Protein AF-A0A937BU56-F1 (afdb_monomer)

Structure (mmCIF, N/CA/C/O backbone):
data_AF-A0A937BU56-F1
#
_entry.id   AF-A0A937BU56-F1
#
loop_
_atom_site.group_PDB
_atom_site.id
_atom_site.type_symbol
_atom_site.label_atom_id
_atom_site.label_alt_id
_atom_site.label_comp_id
_atom_site.label_asym_id
_atom_site.label_entity_id
_atom_site.label_seq_id
_atom_site.pdbx_PDB_ins_code
_atom_site.Cartn_x
_atom_site.Cartn_y
_atom_site.Cartn_z
_atom_site.occupancy
_atom_site.B_iso_or_equiv
_atom_site.auth_seq_id
_atom_site.auth_comp_id
_atom_site.auth_asym_id
_atom_site.auth_atom_id
_atom_site.pdbx_PDB_model_num
ATOM 1 N N . MET A 1 1 ? 26.752 -13.670 -92.087 1.00 49.03 1 MET A N 1
ATOM 2 C CA . MET A 1 1 ? 26.442 -14.358 -90.814 1.00 49.03 1 MET A CA 1
ATOM 3 C C . MET A 1 1 ? 26.995 -13.559 -89.643 1.00 49.03 1 MET A C 1
ATOM 5 O O . MET A 1 1 ? 28.203 -13.547 -89.464 1.00 49.03 1 MET A O 1
ATOM 9 N N . LYS A 1 2 ? 26.119 -12.894 -88.885 1.00 42.75 2 LYS A N 1
ATOM 10 C CA . LYS A 1 2 ? 26.152 -12.766 -87.416 1.00 42.75 2 LYS A CA 1
ATOM 11 C C . LYS A 1 2 ? 24.815 -12.143 -86.994 1.00 42.75 2 LYS A C 1
ATOM 13 O O . LYS A 1 2 ? 24.664 -10.933 -86.897 1.00 42.75 2 LYS A O 1
ATOM 18 N N . ASN A 1 3 ? 23.831 -13.031 -86.868 1.00 46.31 3 ASN A N 1
ATOM 19 C CA . ASN A 1 3 ? 22.657 -12.845 -86.025 1.00 46.31 3 ASN A CA 1
ATOM 20 C C . ASN A 1 3 ? 23.123 -12.812 -84.568 1.00 46.31 3 ASN A C 1
ATOM 22 O O . ASN A 1 3 ? 23.985 -13.620 -84.239 1.00 46.31 3 ASN A O 1
ATOM 26 N N . THR A 1 4 ? 22.536 -11.928 -83.760 1.00 46.97 4 THR A N 1
ATOM 27 C CA . THR A 1 4 ? 22.030 -12.136 -82.380 1.00 46.97 4 THR A CA 1
ATOM 28 C C . THR A 1 4 ? 21.793 -10.738 -81.795 1.00 46.97 4 THR A C 1
ATOM 30 O O . THR A 1 4 ? 22.736 -10.091 -81.360 1.00 46.97 4 THR A O 1
ATOM 33 N N . ALA A 1 5 ? 20.657 -10.088 -82.035 1.00 53.88 5 ALA A N 1
ATOM 34 C CA . ALA A 1 5 ? 19.294 -10.413 -81.612 1.00 53.88 5 ALA A CA 1
ATOM 35 C C . ALA A 1 5 ? 19.031 -10.143 -80.122 1.00 53.88 5 ALA A C 1
ATOM 37 O O . ALA A 1 5 ? 19.627 -10.751 -79.241 1.00 53.88 5 ALA A O 1
ATOM 38 N N . PHE A 1 6 ? 18.010 -9.305 -79.949 1.00 50.75 6 PHE A N 1
ATOM 39 C CA . PHE A 1 6 ? 16.953 -9.429 -78.957 1.00 50.75 6 PHE A CA 1
ATOM 40 C C . PHE A 1 6 ? 17.273 -9.001 -77.522 1.00 50.75 6 PHE A C 1
ATOM 42 O O . PHE A 1 6 ? 17.624 -9.790 -76.649 1.00 50.75 6 PHE A O 1
ATOM 49 N N . SER A 1 7 ? 17.028 -7.710 -77.293 1.00 56.66 7 SER A N 1
ATOM 50 C CA . SER A 1 7 ? 16.652 -7.139 -76.005 1.00 56.66 7 SER A CA 1
ATOM 51 C C . SER A 1 7 ? 15.611 -8.017 -75.311 1.00 56.66 7 SER A C 1
ATOM 53 O O . SER A 1 7 ? 14.487 -8.154 -75.792 1.00 56.66 7 SER A O 1
ATOM 55 N N . LEU A 1 8 ? 15.974 -8.575 -74.160 1.00 51.94 8 LEU A N 1
ATOM 56 C CA . LEU A 1 8 ? 15.044 -9.247 -73.265 1.00 51.94 8 LEU A CA 1
ATOM 57 C C . LEU A 1 8 ? 14.804 -8.339 -72.053 1.00 51.94 8 LEU A C 1
ATOM 59 O O . LEU A 1 8 ? 15.468 -8.434 -71.025 1.00 51.94 8 LEU A O 1
ATOM 63 N N . LEU A 1 9 ? 13.857 -7.414 -72.222 1.00 55.12 9 LEU A N 1
ATOM 64 C CA . LEU A 1 9 ? 13.257 -6.644 -71.138 1.00 55.12 9 LEU A CA 1
ATOM 65 C C . LEU A 1 9 ? 12.275 -7.569 -70.407 1.00 55.12 9 LEU A C 1
ATOM 67 O O . LEU A 1 9 ? 11.122 -7.709 -70.814 1.00 55.12 9 LEU A O 1
ATOM 71 N N . ILE A 1 10 ? 12.736 -8.236 -69.348 1.00 59.03 10 ILE A N 1
ATOM 72 C CA . ILE A 1 10 ? 11.850 -8.987 -68.455 1.00 59.03 10 ILE A CA 1
ATOM 73 C C . ILE A 1 10 ? 11.106 -7.986 -67.569 1.00 59.03 10 ILE A C 1
ATOM 75 O O . ILE A 1 10 ? 11.579 -7.537 -66.529 1.00 59.03 10 ILE A O 1
ATOM 79 N N . CYS A 1 11 ? 9.916 -7.632 -68.042 1.00 57.66 11 CYS A N 1
ATOM 80 C CA . CYS A 1 11 ? 8.839 -7.049 -67.263 1.00 57.66 11 CYS A 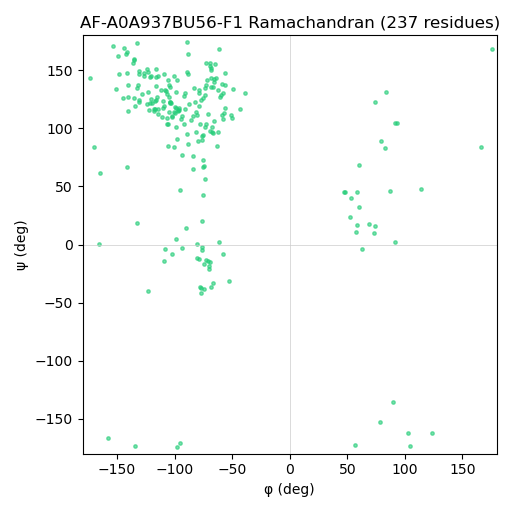CA 1
ATOM 81 C C . CYS A 1 11 ? 8.136 -8.188 -66.505 1.00 57.66 11 CYS A C 1
ATOM 83 O O . CYS A 1 11 ? 7.205 -8.806 -67.018 1.00 57.66 11 CYS A O 1
ATOM 85 N N . LEU A 1 12 ? 8.613 -8.510 -65.299 1.00 53.12 12 LEU A N 1
ATOM 86 C CA . LEU A 1 12 ? 7.885 -9.353 -64.344 1.00 53.12 12 LEU A CA 1
ATOM 87 C C . LEU A 1 12 ? 7.074 -8.454 -63.405 1.00 53.12 12 LEU A C 1
ATOM 89 O O . LEU A 1 12 ? 7.431 -8.217 -62.252 1.00 53.12 12 LEU A O 1
ATOM 93 N N . CYS A 1 13 ? 5.957 -7.948 -63.925 1.00 54.56 13 CYS A N 1
ATOM 94 C CA . CYS A 1 13 ? 4.868 -7.417 -63.115 1.00 54.56 13 CYS A CA 1
ATOM 95 C C . CYS A 1 13 ? 4.072 -8.575 -62.508 1.00 54.56 13 CYS A C 1
ATOM 97 O O . CYS A 1 13 ? 3.091 -9.029 -63.089 1.00 54.56 13 CYS A O 1
ATOM 99 N N . SER A 1 14 ? 4.479 -9.016 -61.321 1.00 53.47 14 SER A N 1
ATOM 100 C CA . SER A 1 14 ? 3.575 -9.618 -60.332 1.00 53.47 14 SER A CA 1
ATOM 101 C C . SER A 1 14 ? 4.253 -9.678 -58.962 1.00 53.47 14 SER A C 1
ATOM 103 O O . SER A 1 14 ? 4.449 -10.746 -58.393 1.00 53.47 14 SER A O 1
ATOM 105 N N . LEU A 1 15 ? 4.609 -8.513 -58.416 1.00 49.44 15 LEU A N 1
ATOM 106 C CA . LEU A 1 15 ? 4.739 -8.358 -56.968 1.00 49.44 15 LEU A CA 1
ATOM 107 C C . LEU A 1 15 ? 3.442 -7.737 -56.456 1.00 49.44 15 LEU A C 1
ATOM 109 O O . LEU A 1 15 ? 3.281 -6.520 -56.408 1.00 49.44 15 LEU A O 1
ATOM 113 N N . SER A 1 16 ? 2.493 -8.598 -56.088 1.00 52.97 16 SER A N 1
ATOM 114 C CA . SER A 1 16 ? 1.420 -8.201 -55.188 1.00 52.97 16 SER A CA 1
ATOM 115 C C . SER A 1 16 ? 2.039 -7.923 -53.817 1.00 52.97 16 SER A C 1
ATOM 117 O O . SER A 1 16 ? 2.232 -8.842 -53.022 1.00 52.97 16 SER A O 1
ATOM 119 N N . ILE A 1 17 ? 2.353 -6.667 -53.509 1.00 53.69 17 ILE A N 1
ATOM 120 C CA . ILE A 1 17 ? 2.560 -6.274 -52.110 1.00 53.69 17 ILE A CA 1
ATOM 121 C C . ILE A 1 17 ? 1.173 -5.973 -51.544 1.00 53.69 17 ILE A C 1
ATOM 123 O O . ILE A 1 17 ? 0.734 -4.831 -51.439 1.00 53.69 17 ILE A O 1
ATOM 127 N N . ALA A 1 18 ? 0.439 -7.047 -51.263 1.00 51.84 18 ALA A N 1
ATOM 128 C CA . ALA A 1 18 ? -0.693 -6.988 -50.360 1.00 51.84 18 ALA A CA 1
ATOM 129 C C . ALA A 1 18 ? -0.166 -6.727 -48.933 1.00 51.84 18 ALA A C 1
ATOM 131 O O . ALA A 1 18 ? 0.877 -7.257 -48.556 1.00 51.84 18 ALA A O 1
ATOM 132 N N . ALA A 1 19 ? -0.928 -5.926 -48.173 1.00 47.09 19 ALA A N 1
ATOM 133 C CA . ALA A 1 19 ? -0.639 -5.289 -46.876 1.00 47.09 19 ALA A CA 1
ATOM 134 C C . ALA A 1 19 ? 0.170 -3.967 -46.935 1.00 47.09 19 ALA A C 1
ATOM 136 O O . ALA A 1 19 ? 1.370 -3.931 -46.680 1.00 47.09 19 ALA A O 1
ATOM 137 N N . GLN A 1 20 ? -0.524 -2.844 -47.175 1.00 56.78 20 GLN A N 1
ATOM 138 C CA . GLN A 1 20 ? -0.038 -1.490 -46.869 1.00 56.78 20 GLN A CA 1
ATOM 139 C C . GLN A 1 20 ? -0.490 -1.061 -45.461 1.00 56.78 20 GLN A C 1
ATOM 141 O O . GLN A 1 20 ? -1.638 -0.679 -45.248 1.00 56.78 20 GLN A O 1
ATOM 146 N N . ASN A 1 21 ? 0.453 -1.111 -44.519 1.00 51.34 21 ASN A N 1
ATOM 147 C CA . ASN A 1 21 ? 0.490 -0.330 -43.286 1.00 51.34 21 ASN A CA 1
ATOM 148 C C . ASN A 1 21 ? 1.667 0.651 -43.420 1.00 51.34 21 ASN A C 1
ATOM 150 O O . ASN A 1 21 ? 2.756 0.254 -43.825 1.00 51.34 21 ASN A O 1
ATOM 154 N N . VAL A 1 22 ? 1.453 1.920 -43.095 1.00 61.72 22 VAL A N 1
ATOM 155 C CA . VAL A 1 22 ? 2.426 3.018 -43.251 1.00 61.72 22 VAL A CA 1
ATOM 156 C C . VAL A 1 22 ? 2.984 3.328 -41.859 1.00 61.72 22 VAL A C 1
ATOM 158 O O . VAL A 1 22 ? 2.196 3.549 -40.958 1.00 61.72 22 VAL A O 1
ATOM 161 N N . GLY A 1 23 ? 4.280 3.286 -41.555 1.00 54.75 23 GLY A N 1
ATOM 162 C CA . GLY A 1 23 ? 5.378 3.960 -42.246 1.00 54.75 23 GLY A CA 1
ATOM 163 C C . GLY A 1 23 ? 5.612 5.308 -41.553 1.00 54.75 23 GLY A C 1
ATOM 164 O O . GLY A 1 23 ? 4.807 6.223 -41.695 1.00 54.75 23 GLY A O 1
ATOM 165 N N . ILE A 1 24 ? 6.668 5.441 -40.751 1.00 57.31 24 ILE A N 1
ATOM 166 C CA . ILE A 1 24 ? 6.980 6.722 -40.100 1.00 57.31 24 ILE A CA 1
ATOM 167 C C . ILE A 1 24 ? 7.623 7.634 -41.157 1.00 57.31 24 ILE A C 1
ATOM 169 O O . ILE A 1 24 ? 8.621 7.252 -41.764 1.00 57.31 24 ILE A O 1
ATOM 173 N N . ASN A 1 25 ? 7.027 8.821 -41.350 1.00 45.03 25 ASN A N 1
ATOM 174 C CA . ASN A 1 25 ? 7.353 9.873 -42.332 1.00 45.03 25 ASN A CA 1
ATOM 175 C C . ASN A 1 25 ? 6.701 9.758 -43.740 1.00 45.03 25 ASN A C 1
ATOM 177 O O . ASN A 1 25 ? 7.363 9.943 -44.759 1.00 45.03 25 ASN A O 1
ATOM 181 N N . THR A 1 26 ? 5.388 9.478 -43.815 1.00 44.03 26 THR A N 1
ATOM 182 C CA . THR A 1 26 ? 4.578 9.518 -45.063 1.00 44.03 26 THR A CA 1
ATOM 183 C C . THR A 1 26 ? 3.219 10.210 -44.838 1.00 44.03 26 THR A C 1
ATOM 185 O O . THR A 1 26 ? 2.735 10.241 -43.710 1.00 44.03 26 THR A O 1
ATOM 188 N N . ILE A 1 27 ? 2.598 10.754 -45.900 1.00 50.75 27 ILE A N 1
ATOM 189 C CA . ILE A 1 27 ? 1.412 11.642 -45.844 1.00 50.75 27 ILE A CA 1
ATOM 190 C C . ILE A 1 27 ? 0.031 10.963 -45.975 1.00 50.75 27 ILE A C 1
ATOM 192 O O . ILE A 1 27 ? -0.967 11.659 -45.825 1.00 50.75 27 ILE A O 1
ATOM 196 N N . THR A 1 28 ? -0.085 9.640 -46.185 1.00 59.31 28 THR A N 1
ATOM 197 C CA . THR A 1 28 ? -1.391 8.931 -46.038 1.00 59.31 28 THR A CA 1
ATOM 198 C C . THR A 1 28 ? -1.315 7.527 -45.392 1.00 59.31 28 THR A C 1
ATOM 200 O O . THR A 1 28 ? -1.634 6.517 -46.022 1.00 59.31 28 THR A O 1
ATOM 203 N N . PRO A 1 29 ? -0.943 7.427 -44.098 1.00 62.03 29 PRO A N 1
ATOM 204 C CA . PRO A 1 29 ? -1.190 6.238 -43.277 1.00 62.03 29 PRO A CA 1
ATOM 205 C C . PRO A 1 29 ? -2.661 6.130 -42.842 1.00 62.03 29 PRO A C 1
ATOM 207 O O . PRO A 1 29 ? -3.142 7.028 -42.160 1.00 62.03 29 PRO A O 1
ATOM 210 N N . ASN A 1 30 ? -3.343 5.002 -43.094 1.00 57.41 30 ASN A N 1
ATOM 211 C CA . ASN A 1 30 ? -4.676 4.730 -4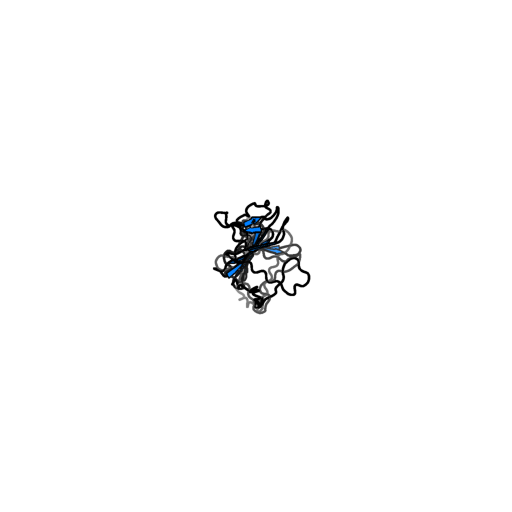2.506 1.00 57.41 30 ASN A CA 1
ATOM 212 C C . ASN A 1 30 ? -4.688 3.636 -41.419 1.00 57.41 30 ASN A C 1
ATOM 214 O O . ASN A 1 30 ? -5.731 3.392 -40.818 1.00 57.41 30 ASN A O 1
ATOM 218 N N . ARG A 1 31 ? -3.541 2.994 -41.163 1.00 54.75 31 ARG A N 1
ATOM 219 C CA . ARG A 1 31 ? -3.154 2.177 -39.994 1.00 54.75 31 ARG A CA 1
ATOM 220 C C . ARG A 1 31 ? -1.670 1.821 -40.174 1.00 54.75 31 ARG A C 1
ATOM 222 O O . ARG A 1 31 ? -1.210 1.613 -41.296 1.00 54.75 31 ARG A O 1
ATOM 229 N N . ALA A 1 32 ? -0.919 1.792 -39.079 1.00 63.53 32 ALA A N 1
ATOM 230 C CA . ALA A 1 32 ? 0.475 1.363 -39.032 1.00 63.53 32 ALA A CA 1
ATOM 231 C C . ALA A 1 32 ? 0.544 0.127 -38.135 1.00 63.53 32 ALA A C 1
ATOM 233 O O . ALA A 1 32 ? 0.133 0.204 -36.979 1.00 63.53 32 ALA A O 1
ATOM 234 N N . LYS A 1 33 ? 1.054 -1.004 -38.626 1.00 61.41 33 LYS A N 1
ATOM 235 C CA . LYS A 1 33 ? 1.431 -2.130 -37.769 1.00 61.41 33 LYS A CA 1
ATOM 236 C C . LYS A 1 33 ? 2.945 -2.084 -37.632 1.00 61.41 33 LYS A C 1
ATOM 238 O O . LYS A 1 33 ? 3.648 -2.347 -38.603 1.00 61.41 33 LYS A O 1
ATOM 243 N N . LEU A 1 34 ? 3.425 -1.733 -36.444 1.00 71.12 34 LEU A N 1
ATOM 244 C CA . LEU A 1 34 ? 4.808 -1.972 -36.058 1.00 71.12 34 LEU A CA 1
ATOM 245 C C . LEU A 1 34 ? 4.838 -3.301 -35.310 1.00 71.12 34 LEU A C 1
ATOM 247 O O . LEU A 1 34 ? 4.334 -3.402 -34.195 1.00 71.12 34 LEU A O 1
ATOM 251 N N . GLU A 1 35 ? 5.385 -4.325 -35.951 1.00 63.16 35 GLU A N 1
ATOM 252 C CA . GLU A 1 35 ? 5.716 -5.578 -35.286 1.00 63.16 35 GLU A CA 1
ATOM 253 C C . GLU A 1 35 ? 7.186 -5.524 -34.901 1.00 63.16 35 GLU A C 1
ATOM 255 O O . GLU A 1 35 ? 8.057 -5.419 -35.764 1.00 63.16 35 GLU A O 1
ATOM 260 N N . VAL A 1 36 ? 7.450 -5.544 -33.600 1.00 68.56 36 VAL A N 1
ATOM 261 C CA . VAL A 1 36 ? 8.811 -5.619 -33.085 1.00 68.56 36 VAL A CA 1
ATOM 262 C C . VAL A 1 36 ? 9.080 -7.072 -32.726 1.00 68.56 36 VAL A C 1
ATOM 264 O O . VAL A 1 36 ? 8.611 -7.558 -31.700 1.00 68.56 36 VAL A O 1
ATOM 267 N N . PHE A 1 37 ? 9.790 -7.774 -33.608 1.00 60.38 37 PHE A N 1
ATOM 268 C CA . PHE A 1 37 ? 10.265 -9.128 -33.350 1.00 60.38 37 PHE A CA 1
ATOM 269 C C . PHE A 1 37 ? 11.689 -9.057 -32.796 1.00 60.38 37 PHE A C 1
ATOM 271 O O . PHE A 1 37 ? 12.619 -8.677 -33.508 1.00 60.38 37 PHE A O 1
ATOM 278 N N . GLY A 1 38 ? 11.844 -9.397 -31.517 1.00 62.22 38 GLY A N 1
ATOM 279 C CA . GLY A 1 38 ? 13.112 -9.320 -30.798 1.00 62.22 38 GLY A CA 1
ATOM 280 C C . GLY A 1 38 ? 13.207 -8.116 -29.861 1.00 62.22 38 GLY A C 1
ATOM 281 O O . GLY A 1 38 ? 12.206 -7.517 -29.462 1.00 62.22 38 GLY A O 1
ATOM 282 N N . VAL A 1 39 ? 14.436 -7.798 -29.472 1.00 60.53 39 VAL A N 1
ATOM 283 C CA . VAL A 1 39 ? 14.757 -6.809 -28.441 1.00 60.53 39 VAL A CA 1
ATOM 284 C C . VAL A 1 39 ? 15.624 -5.693 -28.998 1.00 60.53 39 VAL A C 1
ATOM 286 O O . VAL A 1 39 ? 16.455 -5.910 -29.879 1.00 60.53 39 VAL A O 1
ATOM 289 N N . ALA A 1 40 ? 15.417 -4.476 -28.502 1.00 53.91 40 ALA A N 1
ATOM 290 C CA . ALA A 1 40 ? 16.247 -3.335 -28.844 1.00 53.91 40 ALA A CA 1
ATOM 291 C C . ALA A 1 40 ? 17.611 -3.476 -28.143 1.00 53.91 40 ALA A C 1
ATOM 293 O O . ALA A 1 40 ? 17.740 -3.194 -26.954 1.00 53.91 40 ALA A O 1
ATOM 294 N N . GLY A 1 41 ? 18.636 -3.913 -28.882 1.00 59.53 41 GLY A N 1
ATOM 295 C CA . GLY A 1 41 ? 19.989 -4.118 -28.348 1.00 59.53 41 GLY A CA 1
ATOM 296 C C . GLY A 1 41 ? 20.144 -5.423 -27.552 1.00 59.53 41 GLY A C 1
ATOM 297 O O . GLY A 1 41 ? 19.459 -6.403 -27.822 1.00 59.53 41 GLY A O 1
ATOM 298 N N . SER A 1 42 ? 21.077 -5.456 -26.593 1.00 51.03 42 SER A N 1
ATOM 299 C CA . SER A 1 42 ? 21.261 -6.567 -25.644 1.00 51.03 42 SER A CA 1
ATOM 300 C C . SER A 1 42 ? 20.385 -6.334 -24.408 1.00 51.03 42 SER A C 1
ATOM 302 O O . SER A 1 42 ? 20.763 -5.576 -23.515 1.00 51.03 42 SER A O 1
ATOM 304 N N . GLY A 1 43 ? 19.186 -6.904 -24.358 1.00 64.88 43 GLY A N 1
ATOM 305 C CA . GLY A 1 43 ? 18.242 -6.615 -23.278 1.00 64.88 43 GLY A CA 1
ATOM 306 C C . GLY A 1 43 ? 16.896 -7.293 -23.466 1.00 64.88 43 GLY A C 1
ATOM 307 O O . GLY A 1 43 ? 16.593 -7.745 -24.550 1.00 64.88 43 GLY A O 1
ATOM 308 N N . SER A 1 44 ? 16.047 -7.289 -22.438 1.00 76.75 44 SER A N 1
ATOM 309 C CA . SER A 1 44 ? 14.663 -7.789 -22.494 1.00 76.75 44 SER A CA 1
ATOM 310 C C . SER A 1 44 ? 13.690 -6.669 -22.883 1.00 76.75 44 SER A C 1
ATOM 312 O O . SER A 1 44 ? 12.489 -6.791 -22.688 1.00 76.75 44 SER A O 1
ATOM 314 N N . THR A 1 45 ? 14.170 -5.533 -23.383 1.00 82.00 45 THR A N 1
ATOM 315 C CA . THR A 1 45 ? 13.306 -4.409 -23.759 1.00 82.00 45 THR A CA 1
ATOM 316 C C . THR A 1 45 ? 13.031 -4.458 -25.256 1.00 82.00 45 THR A C 1
ATOM 318 O O . THR A 1 45 ? 13.943 -4.298 -26.061 1.00 82.00 45 THR A O 1
ATOM 321 N N . SER A 1 46 ? 11.775 -4.665 -25.642 1.00 85.56 46 SER A N 1
ATOM 322 C CA . SER A 1 46 ? 11.354 -4.707 -27.045 1.00 85.56 46 SER A CA 1
ATOM 323 C C . SER A 1 46 ? 11.241 -3.308 -27.650 1.00 85.56 46 SER A C 1
ATOM 325 O O . SER A 1 46 ? 11.604 -3.111 -28.802 1.00 85.56 46 SER A O 1
ATOM 327 N N . GLY A 1 47 ? 10.793 -2.307 -26.889 1.00 86.75 47 GLY A N 1
ATOM 328 C CA . GLY A 1 47 ? 10.661 -0.938 -27.396 1.00 86.75 47 GLY A CA 1
ATOM 329 C C . GLY A 1 47 ? 10.881 0.116 -26.323 1.00 86.75 47 GLY A C 1
ATOM 330 O O . GLY A 1 47 ? 10.530 -0.100 -25.166 1.00 86.75 47 GLY A O 1
ATOM 331 N N . ILE A 1 48 ? 11.450 1.257 -26.717 1.00 87.25 48 ILE A N 1
ATOM 332 C CA . ILE A 1 48 ? 11.614 2.451 -25.881 1.00 87.25 48 ILE A CA 1
ATOM 333 C C . ILE A 1 48 ? 11.058 3.653 -26.643 1.00 87.25 48 ILE A C 1
ATOM 335 O O . ILE A 1 48 ? 11.427 3.896 -27.792 1.00 87.25 48 ILE A O 1
ATOM 339 N N . PHE A 1 49 ? 10.200 4.422 -25.981 1.00 89.31 49 PHE A N 1
ATOM 340 C CA . PHE A 1 49 ? 9.584 5.640 -26.496 1.00 89.31 49 PHE A CA 1
ATOM 341 C C . PHE A 1 49 ? 9.911 6.802 -25.552 1.00 89.31 49 PHE A C 1
ATOM 343 O O . PHE A 1 49 ? 9.722 6.672 -24.348 1.00 89.31 49 PHE A O 1
ATOM 350 N N . GLY A 1 50 ? 10.378 7.938 -26.082 1.00 85.00 50 GLY A N 1
ATOM 351 C CA . GLY A 1 50 ? 10.722 9.126 -25.276 1.00 85.00 50 GLY A CA 1
ATOM 352 C C . GLY A 1 50 ? 12.213 9.485 -25.265 1.00 85.00 50 GLY A C 1
ATOM 353 O O . GLY A 1 50 ? 12.796 9.707 -24.208 1.00 85.00 50 GLY A O 1
ATOM 354 N N . VAL A 1 51 ? 12.853 9.527 -26.438 1.00 63.97 51 VAL A N 1
ATOM 355 C CA . VAL A 1 51 ? 14.292 9.822 -26.564 1.00 63.97 51 VAL A CA 1
ATOM 356 C C . VAL A 1 51 ? 14.634 11.193 -25.955 1.00 63.97 51 VAL A C 1
ATOM 358 O O . VAL A 1 51 ? 13.990 12.187 -26.281 1.00 63.97 51 VAL A O 1
ATOM 361 N N . GLY A 1 52 ? 15.661 11.245 -25.097 1.00 72.19 52 GLY A N 1
ATOM 362 C CA . GLY A 1 52 ? 16.170 12.479 -24.474 1.00 72.19 52 GLY A CA 1
ATOM 363 C C . GLY A 1 52 ? 15.560 12.847 -23.114 1.00 72.19 52 GLY A C 1
ATOM 364 O O . GLY A 1 52 ? 15.921 13.881 -22.557 1.00 72.19 52 GLY A O 1
ATOM 365 N N . GLY A 1 53 ? 14.665 12.020 -22.566 1.00 84.06 53 GLY A N 1
ATOM 366 C CA . GLY A 1 53 ? 13.953 12.301 -21.319 1.00 84.06 53 GLY A CA 1
ATOM 367 C C . GLY A 1 53 ? 13.421 11.043 -20.629 1.00 84.06 53 GLY A C 1
ATOM 368 O O . GLY A 1 53 ? 13.793 9.918 -20.969 1.00 84.06 53 GLY A O 1
ATOM 369 N N . ALA A 1 54 ? 12.531 11.239 -19.655 1.00 87.44 54 ALA A N 1
ATOM 370 C CA . ALA A 1 54 ? 11.725 10.153 -19.115 1.00 87.44 54 ALA A CA 1
ATOM 371 C C . ALA A 1 54 ? 10.828 9.581 -20.223 1.00 87.44 54 ALA A C 1
ATOM 373 O O . ALA A 1 54 ? 10.186 10.329 -20.962 1.00 87.44 54 ALA A O 1
ATOM 374 N N . GLY A 1 55 ? 10.799 8.256 -20.337 1.00 93.00 55 GLY A N 1
ATOM 375 C CA . GLY A 1 55 ? 10.110 7.562 -21.420 1.00 93.00 55 GLY A CA 1
ATOM 376 C C . GLY A 1 55 ? 9.276 6.380 -20.949 1.00 93.00 55 GLY A C 1
ATOM 377 O O . GLY A 1 55 ? 9.120 6.140 -19.753 1.00 93.00 55 GLY A O 1
ATOM 378 N N . ILE A 1 56 ? 8.750 5.635 -21.914 1.00 95.00 56 ILE A N 1
ATOM 379 C CA . ILE A 1 56 ? 8.032 4.380 -21.703 1.00 95.00 56 ILE A CA 1
ATOM 380 C C . ILE A 1 56 ? 8.819 3.256 -22.372 1.00 95.00 56 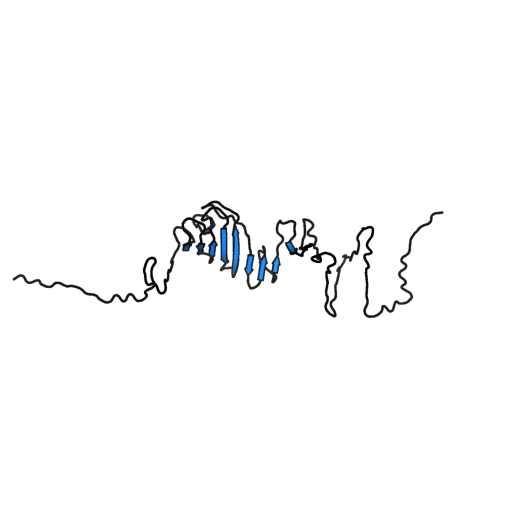ILE A C 1
ATOM 382 O O . ILE A 1 56 ? 9.279 3.414 -23.505 1.00 95.00 56 ILE A O 1
ATOM 386 N N . SER A 1 57 ? 8.957 2.116 -21.702 1.00 92.44 57 SER A N 1
ATOM 387 C CA . SER A 1 57 ? 9.477 0.890 -22.307 1.00 92.44 57 SER A CA 1
ATOM 388 C C . SER A 1 57 ? 8.436 -0.220 -22.340 1.00 92.44 57 SER A C 1
ATOM 390 O O . SER A 1 57 ? 7.569 -0.298 -21.475 1.00 92.44 57 SER A O 1
ATOM 392 N N . ILE A 1 58 ? 8.546 -1.098 -23.333 1.00 92.31 58 ILE A N 1
ATOM 393 C CA . ILE A 1 58 ? 7.802 -2.357 -23.423 1.00 92.31 58 ILE A CA 1
ATOM 394 C C . ILE A 1 58 ? 8.827 -3.484 -23.349 1.00 92.31 58 ILE A C 1
ATOM 396 O O . ILE A 1 58 ? 9.800 -3.463 -24.105 1.00 92.31 58 ILE A O 1
ATOM 400 N N . GLN A 1 59 ? 8.637 -4.440 -22.439 1.00 88.94 59 GLN A N 1
ATOM 401 C CA . GLN A 1 59 ? 9.641 -5.460 -22.119 1.00 88.94 59 GLN A CA 1
ATOM 402 C C . GLN A 1 59 ? 9.067 -6.882 -22.229 1.00 88.94 59 GLN A C 1
ATOM 404 O O . GLN A 1 59 ? 7.888 -7.118 -21.957 1.00 88.94 59 GLN A O 1
ATOM 409 N N . GLN A 1 60 ? 9.928 -7.819 -22.627 1.00 80.94 60 GLN A N 1
ATOM 410 C CA . GLN A 1 60 ? 9.699 -9.263 -22.654 1.00 80.94 60 GLN A CA 1
ATOM 411 C C . GLN A 1 60 ? 10.098 -9.923 -21.319 1.00 80.94 60 GLN A C 1
ATOM 413 O O . GLN A 1 60 ? 10.673 -9.278 -20.442 1.00 80.94 60 GLN A O 1
ATOM 418 N N . ASN A 1 61 ? 9.827 -11.229 -21.185 1.00 73.88 61 ASN A N 1
ATOM 419 C CA . ASN A 1 61 ? 10.103 -12.030 -19.983 1.00 73.88 61 ASN A CA 1
ATOM 420 C C . ASN A 1 61 ? 9.364 -11.493 -18.743 1.00 73.88 61 ASN A C 1
ATOM 422 O O . ASN A 1 61 ? 9.988 -11.002 -17.805 1.00 73.88 61 ASN A O 1
ATOM 426 N N . TRP A 1 62 ? 8.032 -11.643 -18.779 1.00 85.44 62 TRP A N 1
ATOM 427 C CA . TRP A 1 62 ? 6.986 -10.984 -17.969 1.00 85.44 62 TRP A CA 1
ATOM 428 C C . TRP A 1 62 ? 6.503 -9.715 -18.674 1.00 85.44 62 TRP A C 1
ATOM 430 O O . TRP A 1 62 ? 7.251 -8.737 -18.701 1.00 85.44 62 TRP A O 1
ATOM 440 N N . PRO A 1 63 ? 5.304 -9.724 -19.298 1.00 89.19 63 PRO A N 1
ATOM 441 C CA . PRO A 1 63 ? 4.773 -8.558 -19.998 1.00 89.19 63 PRO A CA 1
ATOM 442 C C . PRO A 1 63 ? 4.839 -7.330 -19.093 1.00 89.19 63 PRO A C 1
ATOM 444 O O . PRO A 1 63 ? 4.151 -7.287 -18.075 1.00 89.19 63 PRO A O 1
ATOM 447 N N . THR A 1 64 ? 5.709 -6.378 -19.438 1.00 91.88 64 THR A N 1
ATOM 448 C CA . THR A 1 64 ? 6.024 -5.225 -18.587 1.00 91.88 64 THR A CA 1
ATOM 449 C C . THR A 1 64 ? 5.970 -3.936 -19.394 1.00 91.88 64 THR A C 1
ATOM 451 O O . THR A 1 64 ? 6.504 -3.864 -20.505 1.00 91.88 64 THR A O 1
ATOM 454 N N . ILE A 1 65 ? 5.379 -2.906 -18.797 1.00 94.75 65 ILE A N 1
ATOM 455 C CA . ILE A 1 65 ? 5.475 -1.513 -19.224 1.00 94.75 65 ILE A CA 1
ATOM 456 C C . ILE A 1 65 ? 6.321 -0.777 -18.185 1.00 94.75 65 ILE A C 1
ATOM 458 O O . ILE A 1 65 ? 5.955 -0.731 -17.013 1.00 94.75 65 ILE A O 1
ATOM 462 N N . GLY A 1 66 ? 7.458 -0.220 -18.596 1.00 93.56 66 GLY A N 1
ATOM 463 C CA . GLY A 1 66 ? 8.302 0.606 -17.732 1.00 93.56 66 GLY A CA 1
ATOM 464 C C . GLY A 1 66 ? 8.049 2.091 -17.952 1.00 93.56 66 GLY A C 1
ATOM 465 O O . GLY A 1 66 ? 7.893 2.526 -19.087 1.00 93.56 66 GLY A O 1
ATOM 466 N N . PHE A 1 67 ? 8.060 2.874 -16.877 1.00 95.12 67 PHE A N 1
ATOM 467 C CA . PHE A 1 67 ? 7.966 4.333 -16.867 1.00 95.12 67 PHE A CA 1
ATOM 468 C C . PHE A 1 67 ? 9.281 4.898 -16.337 1.00 95.12 67 PHE A C 1
ATOM 470 O O . PHE A 1 67 ? 9.665 4.630 -15.199 1.00 95.12 67 PHE A O 1
ATOM 477 N N . ASN A 1 68 ? 9.997 5.649 -17.173 1.00 94.94 68 ASN A N 1
ATOM 478 C CA . ASN A 1 68 ? 11.372 6.099 -16.939 1.00 94.94 68 ASN A CA 1
ATOM 479 C C . ASN A 1 68 ? 12.346 4.957 -16.573 1.00 94.94 68 ASN A C 1
ATOM 481 O O . ASN A 1 68 ? 13.386 5.184 -15.956 1.00 94.94 68 ASN A O 1
ATOM 485 N N . GLN A 1 69 ? 12.028 3.724 -16.966 1.00 92.62 69 GLN A N 1
ATOM 486 C CA . GLN A 1 69 ? 12.847 2.542 -16.732 1.00 92.62 69 GLN A CA 1
ATOM 487 C C . GLN A 1 69 ? 12.803 1.623 -17.949 1.00 92.62 69 GLN A C 1
ATOM 489 O O . GLN A 1 69 ? 11.794 1.560 -18.651 1.00 92.62 69 GLN A O 1
ATOM 494 N N . TYR A 1 70 ? 13.906 0.921 -18.201 1.00 91.62 70 TYR A N 1
ATOM 495 C CA . TYR A 1 70 ? 14.009 -0.175 -19.167 1.00 91.62 70 TYR A CA 1
ATOM 496 C C . TYR A 1 70 ? 14.785 -1.346 -18.559 1.00 91.62 70 TYR A C 1
ATOM 498 O O . TYR A 1 70 ? 15.529 -1.171 -17.591 1.00 91.62 70 TYR A O 1
ATOM 506 N N . ARG A 1 71 ? 14.612 -2.550 -19.104 1.00 88.31 71 ARG A N 1
ATOM 507 C CA . ARG A 1 71 ? 15.304 -3.753 -18.630 1.00 88.31 71 ARG A CA 1
ATOM 508 C C . ARG A 1 71 ? 16.604 -3.968 -19.389 1.00 88.31 71 ARG A C 1
ATOM 510 O O . ARG A 1 71 ? 16.591 -4.011 -20.622 1.00 88.31 71 ARG A O 1
ATOM 517 N N . ASP A 1 72 ? 17.688 -4.142 -18.640 1.00 84.69 72 ASP A N 1
ATOM 518 C CA . ASP A 1 72 ? 19.021 -4.442 -19.155 1.00 84.69 72 ASP A CA 1
ATOM 519 C C . ASP A 1 72 ? 19.407 -5.887 -18.798 1.00 84.69 72 ASP A C 1
ATOM 521 O O . ASP A 1 72 ? 19.505 -6.243 -17.624 1.00 84.69 72 ASP A O 1
ATOM 525 N N . GLU A 1 73 ? 19.625 -6.726 -19.814 1.00 71.69 73 GLU A N 1
ATOM 526 C CA . GLU A 1 73 ? 20.029 -8.134 -19.634 1.00 71.69 73 GLU A CA 1
ATOM 527 C C . GLU A 1 73 ? 21.525 -8.297 -19.364 1.00 71.69 73 GLU A C 1
ATOM 529 O O . GLU A 1 73 ? 21.956 -9.374 -18.964 1.00 71.69 73 GLU A O 1
ATOM 534 N N . THR A 1 74 ? 22.335 -7.248 -19.542 1.00 71.31 74 THR A N 1
ATOM 535 C CA . THR A 1 74 ? 23.759 -7.307 -19.172 1.00 71.31 74 THR A CA 1
ATOM 536 C C . THR A 1 74 ? 23.959 -7.274 -17.656 1.00 71.31 74 THR A C 1
ATOM 538 O O . THR A 1 74 ? 25.036 -7.598 -17.154 1.00 71.31 74 THR A O 1
ATOM 541 N N . SER A 1 75 ? 22.906 -6.933 -16.906 1.00 68.62 75 SER A N 1
ATOM 542 C CA . SER A 1 75 ? 22.866 -7.116 -15.463 1.00 68.62 75 SER A CA 1
ATOM 543 C C . SER A 1 75 ? 22.698 -8.601 -15.129 1.00 68.62 75 SER A C 1
ATOM 545 O O . SER A 1 75 ? 21.799 -9.238 -15.682 1.00 68.62 75 SER A O 1
ATOM 547 N N . PRO A 1 76 ? 23.459 -9.151 -14.166 1.00 61.22 76 PRO A N 1
ATOM 548 C CA . PRO A 1 76 ? 23.420 -10.572 -13.801 1.00 61.22 76 PRO A CA 1
ATOM 549 C C . PRO A 1 76 ? 22.042 -11.092 -13.357 1.00 61.22 76 PRO A C 1
ATOM 551 O O . PRO A 1 76 ? 21.880 -12.292 -13.170 1.00 61.22 76 PRO A O 1
ATOM 554 N N . LEU A 1 77 ? 21.051 -10.213 -13.183 1.00 69.69 77 LEU A N 1
ATOM 555 C CA . LEU A 1 77 ? 19.695 -10.555 -12.757 1.00 69.69 77 LEU A CA 1
ATOM 556 C C . LEU A 1 77 ? 18.604 -9.887 -13.612 1.00 69.69 77 LEU A C 1
ATOM 558 O O . LEU A 1 77 ? 17.470 -9.779 -13.157 1.00 69.69 77 LEU A O 1
ATOM 562 N N . SER A 1 78 ? 18.927 -9.405 -14.821 1.00 74.25 78 SER A N 1
ATOM 563 C CA . SER A 1 78 ? 17.971 -8.670 -15.674 1.00 74.25 78 SER A CA 1
ATOM 564 C C . SER A 1 78 ? 17.314 -7.478 -14.958 1.00 74.25 78 SER A C 1
ATOM 566 O O . SER A 1 78 ? 16.109 -7.248 -15.073 1.00 74.25 78 SER A O 1
ATOM 568 N N . GLN A 1 79 ? 18.098 -6.737 -14.167 1.00 84.88 79 GLN A N 1
ATOM 569 C CA . GLN A 1 79 ? 17.595 -5.600 -13.394 1.00 84.88 79 GLN A CA 1
ATOM 570 C C . GLN A 1 79 ? 17.176 -4.440 -14.300 1.00 84.88 79 GLN A C 1
ATOM 572 O O . GLN A 1 79 ? 17.712 -4.226 -15.392 1.00 84.88 79 GLN A O 1
ATOM 577 N N . GLY A 1 80 ? 16.220 -3.653 -13.813 1.00 89.81 80 GLY A N 1
ATOM 578 C CA . GLY A 1 80 ? 15.843 -2.408 -14.455 1.00 89.81 80 GLY A CA 1
ATOM 579 C C . GLY A 1 80 ? 16.921 -1.334 -14.342 1.00 89.81 80 GLY A C 1
ATOM 580 O O . GLY A 1 80 ? 17.705 -1.312 -13.395 1.00 89.81 80 GLY A O 1
ATOM 581 N N . ARG A 1 81 ? 16.939 -0.413 -15.305 1.00 91.38 81 ARG A N 1
ATOM 582 C CA . ARG A 1 81 ? 17.731 0.814 -15.270 1.00 91.38 81 ARG A CA 1
ATOM 583 C C . ARG A 1 81 ? 16.867 2.032 -15.510 1.00 91.38 81 ARG A C 1
ATOM 585 O O . ARG A 1 81 ? 15.959 1.988 -16.338 1.00 91.38 81 ARG A O 1
ATOM 592 N N . PHE A 1 82 ? 17.201 3.129 -14.844 1.00 93.38 82 PHE A N 1
ATOM 593 C CA . PHE A 1 82 ? 16.577 4.423 -15.098 1.00 93.38 82 PHE A CA 1
ATOM 594 C C . PHE A 1 82 ? 16.938 4.927 -16.503 1.00 93.38 82 PHE A C 1
ATOM 596 O O . PHE A 1 82 ? 18.102 4.878 -16.909 1.00 93.38 82 PHE A O 1
ATOM 603 N N . MET A 1 83 ? 15.958 5.446 -17.244 1.00 93.62 83 MET A N 1
ATOM 604 C CA . MET A 1 83 ? 16.215 6.140 -18.516 1.00 93.62 83 MET A CA 1
ATOM 605 C C . MET A 1 83 ? 16.814 7.531 -18.274 1.00 93.62 83 MET A C 1
ATOM 607 O O . MET A 1 83 ? 17.716 7.955 -18.993 1.00 93.62 83 MET A O 1
ATOM 611 N N . THR A 1 84 ? 16.341 8.228 -17.237 1.00 94.94 84 THR A N 1
ATOM 612 C CA . THR A 1 84 ? 16.817 9.553 -16.812 1.00 94.94 84 THR A CA 1
ATOM 613 C C . THR A 1 84 ? 16.799 9.700 -15.296 1.00 94.94 84 THR A C 1
ATOM 615 O O . THR A 1 84 ? 16.234 8.862 -14.596 1.00 94.94 84 THR A O 1
ATOM 618 N N . ASN A 1 85 ? 17.421 10.767 -14.783 1.00 95.25 85 ASN A N 1
ATOM 619 C CA . ASN A 1 85 ? 17.412 11.068 -13.353 1.00 95.25 85 ASN A CA 1
ATOM 620 C C . ASN A 1 85 ? 15.971 11.251 -12.843 1.00 95.25 85 ASN A C 1
ATOM 622 O O . ASN A 1 85 ? 15.181 11.944 -13.479 1.00 95.25 85 ASN A O 1
ATOM 626 N N . GLY A 1 86 ? 15.654 10.702 -11.672 1.00 94.25 86 GLY A N 1
ATOM 627 C CA . GLY A 1 86 ? 14.349 10.866 -11.026 1.00 94.25 86 GLY A CA 1
ATOM 628 C C . GLY A 1 86 ? 13.660 9.543 -10.718 1.00 94.25 86 GLY A C 1
ATOM 629 O O . GLY A 1 86 ? 14.307 8.503 -10.639 1.00 94.25 86 GLY A O 1
ATOM 630 N N . PHE A 1 87 ? 12.351 9.601 -10.479 1.00 94.06 87 PHE A N 1
ATOM 631 C CA . PHE A 1 87 ? 11.532 8.433 -10.149 1.00 94.06 87 PHE A CA 1
ATOM 632 C C . PHE A 1 87 ? 11.305 7.543 -11.372 1.00 94.06 87 PHE A C 1
ATOM 634 O O . PHE A 1 87 ? 11.352 8.008 -12.514 1.00 94.06 87 PHE A O 1
ATOM 641 N N . ALA A 1 88 ? 11.019 6.272 -11.121 1.00 93.44 88 ALA A N 1
ATOM 642 C CA . ALA A 1 88 ? 10.611 5.324 -12.147 1.00 93.44 88 ALA A CA 1
ATOM 643 C C . ALA A 1 88 ? 9.523 4.393 -11.611 1.00 93.44 88 ALA A C 1
ATOM 645 O O . ALA A 1 88 ? 9.310 4.308 -10.403 1.00 93.44 88 ALA A O 1
ATOM 646 N N . ALA A 1 89 ? 8.851 3.682 -12.506 1.00 93.12 89 ALA A N 1
ATOM 647 C CA . ALA A 1 89 ? 7.905 2.638 -12.141 1.00 93.12 89 ALA A CA 1
ATOM 648 C C . ALA A 1 89 ? 7.866 1.541 -13.206 1.00 93.12 89 ALA A C 1
ATOM 650 O O . ALA A 1 89 ? 8.274 1.761 -14.346 1.00 93.12 89 ALA A O 1
ATOM 651 N N . ILE A 1 90 ? 7.343 0.374 -12.850 1.00 92.00 90 ILE A N 1
ATOM 652 C CA . ILE A 1 90 ? 6.966 -0.680 -13.793 1.00 92.00 90 ILE A CA 1
ATOM 653 C C . ILE A 1 90 ? 5.559 -1.164 -13.486 1.00 92.00 90 ILE A C 1
ATOM 655 O O . ILE A 1 90 ? 5.169 -1.236 -12.329 1.00 92.00 90 ILE A O 1
ATOM 659 N N . GLN A 1 91 ? 4.825 -1.545 -14.523 1.00 92.81 91 GLN A N 1
ATOM 660 C CA . GLN A 1 91 ? 3.630 -2.369 -14.415 1.00 92.81 91 GLN A CA 1
ATOM 661 C C . GLN A 1 91 ? 3.905 -3.678 -15.143 1.00 92.81 91 GLN A C 1
ATOM 663 O O . GLN A 1 91 ? 4.247 -3.647 -16.324 1.00 92.81 91 GLN A O 1
ATOM 668 N N . TYR A 1 92 ? 3.752 -4.815 -14.471 1.00 90.69 92 TYR A N 1
ATOM 669 C CA . TYR A 1 92 ? 4.014 -6.118 -15.078 1.00 90.69 92 TYR A CA 1
ATOM 670 C C . TYR A 1 92 ? 3.032 -7.195 -14.640 1.00 90.69 92 TYR A C 1
ATOM 672 O O . TYR A 1 92 ? 2.309 -7.047 -13.655 1.00 90.69 92 TYR A O 1
ATOM 680 N N . MET A 1 93 ? 3.020 -8.287 -15.401 1.00 90.00 93 MET A N 1
ATOM 681 C CA . MET A 1 93 ? 2.311 -9.517 -15.071 1.00 90.00 93 MET A CA 1
ATOM 682 C C . MET A 1 93 ? 3.297 -10.680 -14.977 1.00 90.00 93 MET A C 1
ATOM 684 O O . MET A 1 93 ? 4.019 -10.951 -15.938 1.00 90.00 93 MET A O 1
ATOM 688 N N . ASP A 1 94 ? 3.301 -11.384 -13.847 1.00 86.38 94 ASP A N 1
ATOM 689 C CA . ASP A 1 94 ? 4.005 -12.656 -13.695 1.00 86.38 94 ASP A CA 1
ATOM 690 C C . ASP A 1 94 ? 3.144 -13.788 -14.296 1.00 86.38 94 ASP A C 1
ATOM 692 O O . ASP A 1 94 ? 2.090 -14.120 -13.745 1.00 86.38 94 ASP A O 1
ATOM 696 N N . PRO A 1 95 ? 3.556 -14.405 -15.419 1.00 85.44 95 PRO A N 1
ATOM 697 C CA . PRO A 1 95 ? 2.790 -15.464 -16.069 1.00 85.44 95 PRO A CA 1
ATOM 698 C C . PRO A 1 95 ? 2.777 -16.778 -15.274 1.00 85.44 95 PRO A C 1
ATOM 700 O O . PRO A 1 95 ? 1.929 -17.626 -15.541 1.00 85.44 95 PRO A O 1
ATOM 703 N N . GLY A 1 96 ? 3.703 -16.974 -14.328 1.00 86.56 96 GLY A N 1
ATOM 704 C CA . GLY A 1 96 ? 3.750 -18.170 -13.488 1.00 86.56 96 GLY A CA 1
ATOM 705 C C . GLY A 1 96 ? 2.704 -18.148 -12.375 1.00 86.56 96 GLY A C 1
ATOM 706 O O . GLY A 1 96 ? 2.117 -19.182 -12.063 1.00 86.56 96 GLY A O 1
ATOM 707 N N . THR A 1 97 ? 2.446 -16.973 -11.793 1.00 83.38 97 THR A N 1
ATOM 708 C CA . THR A 1 97 ? 1.521 -16.805 -10.654 1.00 83.38 97 THR A CA 1
ATOM 709 C C . THR A 1 97 ? 0.213 -16.092 -11.011 1.00 83.38 97 THR A C 1
ATOM 711 O O . THR A 1 97 ? -0.739 -16.127 -10.227 1.00 83.38 97 THR A O 1
ATOM 714 N N . GLY A 1 98 ? 0.149 -15.444 -12.180 1.00 84.81 98 GLY A N 1
ATOM 715 C CA . GLY A 1 98 ? -0.978 -14.616 -12.616 1.00 84.81 98 GLY A CA 1
ATOM 716 C C . GLY A 1 98 ? -1.075 -13.267 -11.897 1.00 84.81 98 GLY A C 1
ATOM 717 O O . GLY A 1 98 ? -2.088 -12.581 -12.031 1.00 84.81 98 GLY A O 1
ATOM 718 N N . VAL A 1 99 ? -0.058 -12.890 -11.117 1.00 83.12 99 VAL A N 1
ATOM 719 C CA . VAL A 1 99 ? -0.018 -11.625 -10.376 1.00 83.12 99 VAL A CA 1
ATOM 720 C C . VAL A 1 99 ? 0.236 -10.469 -11.335 1.00 83.12 99 VAL A C 1
ATOM 722 O O . VAL A 1 99 ? 1.201 -10.497 -12.098 1.00 83.12 99 VAL A O 1
ATOM 725 N N . MET A 1 100 ? -0.599 -9.430 -11.263 1.00 88.31 100 MET A N 1
ATOM 726 C CA . MET A 1 100 ? -0.278 -8.117 -11.820 1.00 88.31 100 MET A CA 1
ATOM 727 C C . MET A 1 100 ? 0.221 -7.208 -10.700 1.00 88.31 100 MET A C 1
ATOM 729 O O . MET A 1 100 ? -0.428 -7.106 -9.656 1.00 88.31 100 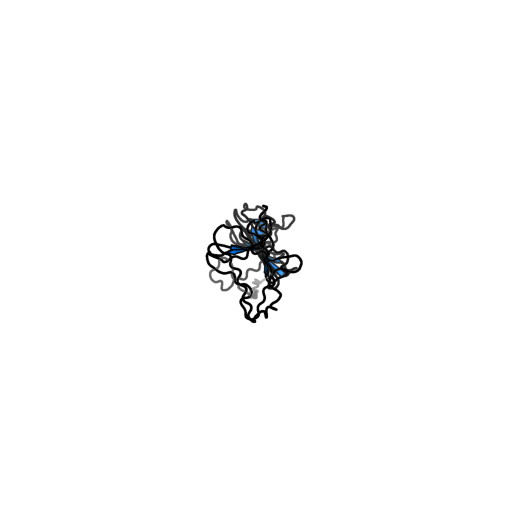MET A O 1
ATOM 733 N N . ALA A 1 101 ? 1.346 -6.540 -10.936 1.00 85.69 101 ALA A N 1
ATOM 734 C CA . ALA A 1 101 ? 1.962 -5.629 -9.983 1.00 85.69 101 ALA A CA 1
ATOM 735 C C . ALA A 1 101 ? 2.314 -4.291 -10.636 1.00 85.69 101 ALA A C 1
ATOM 737 O O . ALA A 1 101 ? 2.634 -4.224 -11.828 1.00 85.69 101 ALA A O 1
ATOM 738 N N . ILE A 1 102 ? 2.269 -3.234 -9.827 1.00 89.38 102 ILE A N 1
ATOM 739 C CA . ILE A 1 102 ? 2.874 -1.938 -10.127 1.00 89.38 102 ILE A CA 1
ATOM 740 C C . ILE A 1 102 ? 3.944 -1.701 -9.068 1.00 89.38 102 ILE A C 1
ATOM 742 O O . ILE A 1 102 ? 3.604 -1.593 -7.895 1.00 89.38 102 ILE A O 1
ATOM 746 N N . ASP A 1 103 ? 5.207 -1.608 -9.483 1.00 88.06 103 ASP A N 1
ATOM 747 C CA . ASP A 1 103 ? 6.317 -1.283 -8.588 1.00 88.06 103 ASP A CA 1
ATOM 748 C C . ASP A 1 103 ? 6.787 0.147 -8.864 1.00 88.06 103 ASP A C 1
ATOM 750 O O . ASP A 1 103 ? 7.023 0.531 -10.013 1.00 88.06 103 ASP A O 1
ATOM 754 N N . MET A 1 104 ? 6.947 0.939 -7.804 1.00 89.94 104 MET A N 1
ATOM 755 C CA . MET A 1 104 ? 7.494 2.295 -7.873 1.00 89.94 104 MET A CA 1
ATOM 756 C C . MET A 1 104 ? 8.898 2.339 -7.277 1.00 89.94 104 MET A C 1
ATOM 758 O O . MET A 1 104 ? 9.138 1.860 -6.168 1.00 89.94 104 MET A O 1
ATOM 762 N N . PHE A 1 105 ? 9.820 2.977 -7.989 1.00 89.50 105 PHE A N 1
ATOM 763 C CA . PHE A 1 105 ? 11.202 3.136 -7.564 1.00 89.50 105 PHE A CA 1
ATOM 764 C C . PHE A 1 105 ? 11.447 4.563 -7.065 1.00 89.50 105 PHE A C 1
ATOM 766 O O . PHE A 1 105 ? 11.040 5.524 -7.733 1.00 89.50 105 PHE A O 1
ATOM 773 N N . PRO A 1 106 ? 12.142 4.730 -5.921 1.00 85.50 106 PRO A N 1
ATOM 774 C CA . PRO A 1 106 ? 12.609 6.041 -5.487 1.00 85.50 106 PRO A CA 1
ATOM 775 C C . PRO A 1 106 ? 13.574 6.631 -6.525 1.00 85.50 106 PRO A C 1
ATOM 777 O O . PRO A 1 106 ? 14.009 5.941 -7.450 1.00 85.50 106 PRO A O 1
ATOM 780 N N . SER A 1 107 ? 13.901 7.916 -6.391 1.00 91.75 107 SER A N 1
ATOM 781 C CA . SER A 1 107 ? 14.726 8.599 -7.383 1.00 91.75 107 SER A CA 1
ATOM 782 C C . SER A 1 107 ? 16.079 7.912 -7.607 1.00 91.75 107 SER A C 1
ATOM 784 O O . SER A 1 107 ? 16.757 7.503 -6.665 1.00 91.75 107 SER A O 1
ATOM 786 N N . GLY A 1 108 ? 16.480 7.801 -8.872 1.00 93.44 108 GLY A N 1
ATOM 787 C CA . GLY A 1 108 ? 17.776 7.266 -9.277 1.00 93.44 108 GLY A CA 1
ATOM 788 C C . GLY A 1 108 ? 18.475 8.141 -10.307 1.00 93.44 108 GLY A C 1
ATOM 789 O O . GLY A 1 108 ? 17.922 9.129 -10.792 1.00 93.44 108 GLY A O 1
ATOM 790 N N . ALA A 1 109 ? 19.719 7.786 -10.622 1.00 94.94 109 ALA A N 1
ATOM 791 C CA . ALA A 1 109 ? 20.499 8.424 -11.677 1.00 94.94 109 ALA A CA 1
ATOM 792 C C . ALA A 1 109 ? 20.258 7.729 -13.022 1.00 94.94 109 ALA A C 1
ATOM 794 O O . ALA A 1 109 ? 20.069 6.514 -13.064 1.00 94.94 109 ALA A O 1
ATOM 795 N N . SER A 1 110 ? 20.328 8.486 -14.118 1.00 93.25 110 SER A N 1
ATOM 796 C CA . SER A 1 110 ? 20.264 7.972 -15.488 1.00 93.25 110 SER A CA 1
ATOM 797 C C . SER A 1 110 ? 21.226 6.801 -15.675 1.00 93.25 110 SER A C 1
ATOM 799 O O . SER A 1 110 ? 22.380 6.863 -15.249 1.00 93.25 110 SER A O 1
ATOM 801 N N . THR A 1 111 ? 20.746 5.723 -16.298 1.00 90.25 111 THR A N 1
ATOM 802 C CA . THR A 1 111 ? 21.436 4.433 -16.491 1.00 90.25 111 THR A CA 1
ATOM 803 C C . THR A 1 111 ? 21.794 3.670 -15.212 1.00 90.25 111 THR A C 1
ATOM 805 O O . THR A 1 111 ? 22.265 2.535 -15.299 1.00 90.25 111 THR A O 1
ATOM 808 N N . GLY A 1 112 ? 21.549 4.237 -14.028 1.00 91.94 112 GLY A N 1
ATOM 809 C CA . GLY A 1 112 ? 21.677 3.537 -12.755 1.00 91.94 112 GLY A CA 1
ATOM 810 C C . GLY A 1 112 ? 20.665 2.399 -12.647 1.00 91.94 112 GLY A C 1
ATOM 811 O O . GLY A 1 112 ? 19.618 2.429 -13.295 1.00 91.94 112 GLY A O 1
ATOM 812 N N . PHE A 1 113 ? 20.973 1.391 -11.834 1.00 91.94 113 PHE A N 1
ATOM 813 C CA . PHE A 1 113 ? 20.049 0.288 -11.581 1.00 91.94 113 PHE A CA 1
ATOM 814 C C . PHE A 1 113 ? 18.885 0.736 -10.700 1.00 91.94 113 PHE A C 1
ATOM 816 O O . PHE A 1 113 ? 19.085 1.439 -9.707 1.00 91.94 113 PHE A O 1
ATOM 823 N N . THR A 1 114 ? 17.675 0.301 -11.042 1.00 90.38 114 THR A N 1
ATOM 824 C CA . THR A 1 114 ? 16.527 0.411 -10.142 1.00 90.38 114 THR A CA 1
ATOM 825 C C . THR A 1 114 ? 16.728 -0.525 -8.953 1.00 90.38 114 THR A C 1
ATOM 827 O O . THR A 1 114 ? 17.143 -1.671 -9.150 1.00 90.38 114 THR A O 1
ATOM 830 N N . PRO A 1 115 ? 16.450 -0.075 -7.721 1.00 87.06 115 PRO A N 1
ATOM 831 C CA . PRO A 1 115 ? 16.659 -0.896 -6.541 1.00 87.06 115 PRO A CA 1
ATOM 832 C C . PRO A 1 115 ? 15.666 -2.065 -6.497 1.00 87.06 115 PRO A C 1
ATOM 834 O O . PRO A 1 115 ? 14.563 -1.988 -7.035 1.00 87.06 115 PRO A O 1
ATOM 837 N N . TRP A 1 116 ? 16.042 -3.129 -5.789 1.00 75.12 116 TRP A N 1
ATOM 838 C CA . TRP A 1 116 ? 15.159 -4.249 -5.458 1.00 75.12 116 TRP A CA 1
ATOM 839 C C . TRP A 1 116 ? 14.171 -3.840 -4.366 1.00 75.12 116 TRP A C 1
ATOM 841 O O . TRP A 1 116 ? 14.289 -4.280 -3.224 1.00 75.12 116 TRP A O 1
ATOM 851 N N . VAL A 1 117 ? 13.241 -2.934 -4.664 1.00 59.12 117 VAL A N 1
ATOM 852 C CA . VAL A 1 117 ? 12.231 -2.529 -3.683 1.00 59.12 117 VAL A CA 1
ATOM 853 C C . VAL A 1 117 ? 10.840 -2.890 -4.180 1.00 59.12 117 VAL A C 1
ATOM 855 O O . VAL A 1 117 ? 10.350 -2.387 -5.182 1.00 59.12 117 VAL A O 1
ATOM 858 N N . LEU A 1 118 ? 10.249 -3.785 -3.393 1.00 58.16 118 LEU A N 1
ATOM 859 C CA . LEU A 1 118 ? 8.947 -4.438 -3.460 1.00 58.16 118 LEU A CA 1
ATOM 860 C C . LEU A 1 118 ? 7.811 -3.463 -3.087 1.00 58.16 118 LEU A C 1
ATOM 862 O O . LEU A 1 118 ? 7.079 -3.674 -2.117 1.00 58.16 118 LEU A O 1
ATOM 866 N N . GLY A 1 119 ? 7.719 -2.330 -3.785 1.00 53.00 119 GLY A N 1
ATOM 867 C CA . GLY A 1 119 ? 6.630 -1.366 -3.616 1.00 53.00 119 GLY A CA 1
ATOM 868 C C . GLY A 1 119 ? 5.348 -1.873 -4.269 1.00 53.00 119 GLY A C 1
ATOM 869 O O . GLY A 1 119 ? 4.939 -1.308 -5.268 1.00 53.00 119 GLY A O 1
ATOM 870 N N . HIS A 1 120 ? 4.778 -2.951 -3.725 1.00 63.75 120 HIS A N 1
ATOM 871 C CA . HIS A 1 120 ? 3.708 -3.730 -4.342 1.00 63.75 120 HIS A CA 1
ATOM 872 C C . HIS A 1 120 ? 2.301 -3.220 -4.030 1.00 63.75 120 HIS A C 1
ATOM 874 O O . HIS A 1 120 ? 1.852 -3.323 -2.881 1.00 63.75 120 HIS A O 1
ATOM 880 N N . ASP A 1 121 ? 1.573 -2.870 -5.087 1.00 60.97 121 ASP A N 1
ATOM 881 C CA . ASP A 1 121 ? 0.136 -3.132 -5.170 1.00 60.97 121 ASP A CA 1
ATOM 882 C C . ASP A 1 121 ? -0.069 -4.385 -6.035 1.00 60.97 121 ASP A C 1
ATOM 884 O O . ASP A 1 121 ? 0.258 -4.393 -7.224 1.00 60.97 121 ASP A O 1
ATOM 888 N N . ILE A 1 122 ? -0.547 -5.470 -5.417 1.00 66.94 122 ILE A N 1
ATOM 889 C CA . ILE A 1 122 ? -0.757 -6.772 -6.062 1.00 66.94 122 ILE A CA 1
ATOM 890 C C . ILE A 1 122 ? -2.243 -6.974 -6.326 1.00 66.94 122 ILE A C 1
ATOM 892 O O . ILE A 1 122 ? -3.049 -7.013 -5.393 1.00 66.94 122 ILE A O 1
ATOM 896 N N . PHE A 1 123 ? -2.583 -7.202 -7.594 1.00 64.88 123 PHE A N 1
ATOM 897 C CA . PHE A 1 123 ? -3.855 -7.799 -7.979 1.00 64.88 123 PHE A CA 1
ATOM 898 C C . PHE A 1 123 ? -3.617 -9.275 -8.295 1.00 64.88 123 PHE A C 1
ATOM 900 O O . PHE A 1 123 ? -2.935 -9.614 -9.265 1.00 64.88 123 PHE A O 1
ATOM 907 N N . GLN A 1 124 ? -4.193 -10.160 -7.485 1.00 58.00 124 GLN A N 1
ATOM 908 C CA . GLN A 1 124 ? -4.192 -11.599 -7.741 1.00 58.00 124 GLN A CA 1
ATOM 909 C C . GLN A 1 124 ? -5.615 -12.128 -7.581 1.00 58.00 124 GLN A C 1
ATOM 911 O O . GLN A 1 124 ? -6.215 -11.935 -6.532 1.00 58.00 124 GLN A O 1
ATOM 916 N N . LEU A 1 125 ? -6.162 -12.789 -8.609 1.00 58.09 125 LEU A N 1
ATOM 917 C CA . LEU A 1 125 ? -7.415 -13.564 -8.513 1.00 58.09 125 LEU A CA 1
ATOM 918 C C . LEU A 1 125 ? -8.581 -12.818 -7.813 1.00 58.09 125 LEU A C 1
ATOM 920 O O . LEU A 1 125 ? -9.275 -13.389 -6.979 1.00 58.09 125 LEU A O 1
ATOM 924 N N . ALA A 1 126 ? -8.800 -11.543 -8.164 1.00 60.59 126 ALA A N 1
ATOM 925 C CA . ALA A 1 126 ? -9.815 -10.646 -7.580 1.00 60.59 126 ALA A CA 1
ATOM 926 C C . ALA A 1 126 ? -9.584 -10.196 -6.118 1.00 60.59 126 ALA A C 1
ATOM 928 O O . ALA A 1 126 ? -10.502 -9.690 -5.474 1.00 60.59 126 ALA A O 1
ATOM 929 N N . MET A 1 127 ? -8.363 -10.331 -5.603 1.00 75.62 127 MET A N 1
ATOM 930 C CA . MET A 1 127 ? -7.956 -9.904 -4.262 1.00 75.62 127 MET A CA 1
ATOM 931 C C . MET A 1 127 ? -6.926 -8.773 -4.372 1.00 75.62 127 MET A C 1
ATOM 933 O O . MET A 1 127 ? -6.108 -8.764 -5.298 1.00 75.62 127 MET A O 1
ATOM 937 N N . LEU A 1 128 ? -6.971 -7.826 -3.428 1.00 76.19 128 LEU A N 1
ATOM 938 C CA . LEU A 1 128 ? -6.006 -6.730 -3.325 1.00 76.19 128 LEU A CA 1
ATOM 939 C C . LEU A 1 128 ? -5.047 -6.996 -2.159 1.00 76.19 128 LEU A C 1
ATOM 941 O O . LEU A 1 128 ? -5.447 -7.002 -0.992 1.00 76.19 128 LEU A O 1
ATOM 945 N N . GLY A 1 129 ? -3.774 -7.212 -2.479 1.00 70.62 129 GLY A N 1
ATOM 946 C CA . GLY A 1 129 ? -2.697 -7.274 -1.497 1.00 70.62 129 GLY A CA 1
ATOM 947 C C . GLY A 1 129 ? -1.943 -5.952 -1.459 1.00 70.62 129 GLY A C 1
ATOM 948 O O . GLY A 1 129 ? -1.328 -5.579 -2.455 1.00 70.62 129 GLY A O 1
ATOM 949 N N . ILE A 1 130 ? -1.941 -5.276 -0.309 1.00 76.06 130 ILE A N 1
ATOM 950 C CA . ILE A 1 130 ? -1.107 -4.087 -0.084 1.00 76.06 130 ILE A CA 1
ATOM 951 C C . ILE A 1 130 ? 0.085 -4.537 0.753 1.00 76.06 130 ILE A C 1
ATOM 953 O O . ILE A 1 130 ? -0.072 -4.924 1.915 1.00 76.06 130 ILE A O 1
ATOM 957 N N . ARG A 1 131 ? 1.279 -4.542 0.141 1.00 68.94 131 ARG A N 1
ATOM 958 C CA . ARG A 1 131 ? 2.526 -5.074 0.737 1.00 68.94 131 ARG A CA 1
ATOM 959 C C . ARG A 1 131 ? 2.465 -6.556 1.155 1.00 68.94 131 ARG A C 1
ATOM 961 O O . ARG A 1 131 ? 3.315 -7.019 1.913 1.00 68.94 131 ARG A O 1
ATOM 968 N N . ALA A 1 132 ? 1.487 -7.316 0.666 1.00 64.38 132 ALA A N 1
ATOM 969 C CA . ALA A 1 132 ? 1.310 -8.733 0.979 1.00 64.38 132 ALA A CA 1
ATOM 970 C C . ALA A 1 132 ? 2.039 -9.630 -0.027 1.00 64.38 132 ALA A C 1
ATOM 972 O O . ALA A 1 132 ? 1.831 -9.485 -1.223 1.00 64.38 132 ALA A O 1
ATOM 973 N N . ARG A 1 133 ? 2.837 -10.608 0.433 1.00 63.47 133 ARG A N 1
ATOM 974 C CA . ARG A 1 133 ? 3.448 -11.608 -0.474 1.00 63.47 133 ARG A CA 1
ATOM 975 C C . ARG A 1 133 ? 2.412 -12.531 -1.123 1.00 63.47 133 ARG A C 1
ATOM 977 O O . ARG A 1 133 ? 2.622 -12.981 -2.240 1.00 63.47 133 ARG A O 1
ATOM 984 N N . ILE A 1 134 ? 1.331 -12.832 -0.404 1.00 66.38 134 ILE A N 1
ATOM 985 C CA . ILE A 1 134 ? 0.169 -13.594 -0.871 1.00 66.38 134 ILE A CA 1
ATOM 986 C C . ILE A 1 134 ? -1.047 -12.983 -0.172 1.00 66.38 134 ILE A C 1
ATOM 988 O O . ILE A 1 134 ? -1.048 -12.871 1.056 1.00 66.38 134 ILE A O 1
ATOM 992 N N . ALA A 1 135 ? -2.071 -12.584 -0.925 1.00 65.94 135 ALA A N 1
ATOM 993 C CA . ALA A 1 135 ? -3.356 -12.208 -0.346 1.00 65.94 135 ALA A CA 1
ATOM 994 C C . ALA A 1 135 ? -4.180 -13.483 -0.117 1.00 65.94 135 ALA A C 1
ATOM 996 O O . ALA A 1 135 ? -4.603 -14.132 -1.066 1.00 65.94 135 ALA A O 1
ATOM 997 N N . ASN A 1 136 ? -4.390 -13.870 1.142 1.00 75.94 136 ASN A N 1
ATOM 998 C CA . ASN A 1 136 ? -5.259 -14.995 1.521 1.00 75.94 136 ASN A CA 1
ATOM 999 C C . ASN A 1 136 ? -6.663 -14.543 1.977 1.00 75.94 136 ASN A C 1
ATOM 1001 O O . ASN A 1 136 ? -7.474 -15.369 2.387 1.00 75.94 136 ASN A O 1
ATOM 1005 N N . ALA A 1 137 ? -6.951 -13.243 1.886 1.00 74.75 137 ALA A N 1
ATOM 1006 C CA . ALA A 1 137 ? -8.253 -12.620 2.101 1.00 74.75 137 ALA A CA 1
ATOM 1007 C C . ALA A 1 137 ? -8.520 -11.588 0.994 1.00 74.75 137 ALA A C 1
ATOM 1009 O O . ALA A 1 137 ? -7.577 -11.120 0.355 1.00 74.75 137 ALA A O 1
ATOM 1010 N N . SER A 1 138 ? -9.783 -11.212 0.760 1.00 80.06 138 SER A N 1
ATOM 1011 C CA . SER A 1 138 ? -10.144 -10.242 -0.292 1.00 80.06 138 SER A CA 1
ATOM 1012 C C . SER A 1 138 ? -9.349 -8.928 -0.204 1.00 80.06 138 SER A C 1
ATOM 1014 O O . SER A 1 138 ? -9.041 -8.334 -1.236 1.00 80.06 138 SER A O 1
ATOM 1016 N N . LEU A 1 139 ? -8.970 -8.526 1.016 1.00 81.50 139 LEU A N 1
ATOM 1017 C CA . LEU A 1 139 ? -7.969 -7.503 1.307 1.00 81.50 139 LEU A CA 1
ATOM 1018 C C . LEU A 1 139 ? -6.982 -8.056 2.342 1.00 81.50 139 LEU A C 1
ATOM 1020 O O . LEU A 1 139 ? -7.389 -8.430 3.442 1.00 81.50 139 LEU A O 1
ATOM 1024 N N . ALA A 1 140 ? -5.694 -8.072 2.005 1.00 80.12 140 ALA A N 1
ATOM 1025 C CA . ALA A 1 140 ? -4.620 -8.396 2.940 1.00 80.12 140 ALA A CA 1
ATOM 1026 C C . ALA A 1 140 ? -3.664 -7.205 3.051 1.00 80.12 140 ALA A C 1
ATOM 1028 O O . ALA A 1 140 ? -3.086 -6.770 2.054 1.00 80.12 140 ALA A O 1
ATOM 1029 N N . VAL A 1 141 ? -3.502 -6.688 4.270 1.00 83.06 141 VAL A N 1
ATOM 1030 C CA . VAL A 1 141 ? -2.600 -5.571 4.571 1.00 83.06 141 VAL A CA 1
ATOM 1031 C C . VAL A 1 141 ? -1.548 -6.069 5.551 1.00 83.06 141 VAL A C 1
ATOM 1033 O O . VAL A 1 141 ? -1.880 -6.455 6.671 1.00 83.06 141 VAL A O 1
ATOM 1036 N N . LEU A 1 142 ? -0.287 -6.110 5.119 1.00 81.62 142 LEU A N 1
ATOM 1037 C CA . LEU A 1 142 ? 0.826 -6.489 5.991 1.00 81.62 142 LEU A CA 1
ATOM 1038 C C . LEU A 1 142 ? 1.378 -5.268 6.714 1.00 81.62 142 LEU A C 1
ATOM 1040 O O . LEU A 1 142 ? 1.434 -4.166 6.162 1.00 81.62 142 LEU A O 1
ATOM 1044 N N . ARG A 1 143 ? 1.838 -5.491 7.946 1.00 82.31 143 ARG A N 1
ATOM 1045 C CA . ARG A 1 143 ? 2.541 -4.473 8.715 1.00 82.31 143 ARG A CA 1
ATOM 1046 C C . ARG A 1 143 ? 3.800 -4.026 7.966 1.00 82.31 143 ARG A C 1
ATOM 1048 O O . ARG A 1 143 ? 4.613 -4.857 7.569 1.00 82.31 143 ARG A O 1
ATOM 1055 N N . GLY A 1 144 ? 3.953 -2.716 7.793 1.00 82.19 144 GLY A N 1
ATOM 1056 C CA . GLY A 1 144 ? 5.207 -2.100 7.360 1.00 82.19 144 GLY A CA 1
ATOM 1057 C C . GLY A 1 144 ? 6.019 -1.549 8.535 1.00 82.19 144 GLY A C 1
ATOM 1058 O O . GLY A 1 144 ? 5.626 -1.673 9.692 1.00 82.19 144 GLY A O 1
ATOM 1059 N N . ASP A 1 145 ? 7.116 -0.857 8.228 1.00 82.88 145 ASP A N 1
ATOM 1060 C CA . ASP A 1 145 ? 8.001 -0.250 9.240 1.00 82.88 145 ASP A CA 1
ATOM 1061 C C . ASP A 1 145 ? 7.484 1.100 9.784 1.00 82.88 145 ASP A C 1
ATOM 1063 O O . ASP A 1 145 ? 8.128 1.743 10.611 1.00 82.88 145 ASP A O 1
ATOM 1067 N N . GLY A 1 146 ? 6.323 1.562 9.307 1.00 82.50 146 GLY A N 1
ATOM 1068 C CA . GLY A 1 146 ? 5.695 2.801 9.762 1.00 82.50 146 GLY A CA 1
ATOM 1069 C C . GLY A 1 146 ? 5.122 2.682 11.178 1.00 82.50 146 GLY A C 1
ATOM 1070 O O . GLY A 1 146 ? 4.524 1.670 11.542 1.00 82.50 146 GLY A O 1
ATOM 1071 N N . ILE A 1 147 ? 5.253 3.748 11.972 1.00 86.44 147 ILE A N 1
ATOM 1072 C CA . ILE A 1 147 ? 4.746 3.793 13.357 1.00 86.44 147 ILE A CA 1
ATOM 1073 C C . ILE A 1 147 ? 3.221 3.950 13.450 1.00 86.44 147 ILE A C 1
ATOM 1075 O O . ILE A 1 147 ? 2.633 3.656 14.486 1.00 86.44 147 ILE A O 1
ATOM 1079 N N . GLU A 1 148 ? 2.572 4.371 12.365 1.00 86.56 148 GLU A N 1
ATOM 1080 C CA . GLU A 1 148 ? 1.128 4.643 12.317 1.00 86.56 148 GLU A CA 1
ATOM 1081 C C . GLU A 1 148 ? 0.260 3.375 12.252 1.00 86.56 148 GLU A C 1
ATOM 1083 O O . GLU A 1 148 ? -0.966 3.445 12.339 1.00 86.56 148 GLU A O 1
ATOM 1088 N N . GLY A 1 149 ? 0.896 2.207 12.154 1.00 87.44 149 GLY A N 1
ATOM 1089 C CA . GLY A 1 149 ? 0.260 0.899 12.149 1.00 87.44 149 GLY A CA 1
ATOM 1090 C C . GLY A 1 149 ? 0.198 0.244 10.774 1.00 87.44 149 GLY A C 1
ATOM 1091 O O . GLY A 1 149 ? 0.796 0.696 9.801 1.00 87.44 149 GLY A O 1
ATOM 1092 N N . THR A 1 150 ? -0.505 -0.883 10.717 1.00 91.81 150 THR A N 1
ATOM 1093 C CA . THR A 1 150 ? -0.698 -1.691 9.506 1.00 91.81 150 THR A CA 1
ATOM 1094 C C . THR A 1 150 ? -1.735 -1.074 8.572 1.00 91.81 150 THR A C 1
ATOM 1096 O O . THR A 1 150 ? -1.527 -1.034 7.365 1.00 91.81 150 THR A O 1
ATOM 1099 N N . ALA A 1 151 ? -2.836 -0.563 9.124 1.00 91.50 151 ALA A N 1
ATOM 1100 C CA . ALA A 1 151 ? -3.878 0.122 8.369 1.00 91.50 151 ALA A CA 1
ATOM 1101 C C . ALA A 1 151 ? -4.390 1.323 9.163 1.00 91.50 151 ALA A C 1
ATOM 1103 O O . ALA A 1 151 ? -4.629 1.217 10.369 1.00 91.50 151 ALA A O 1
ATOM 1104 N N . VAL A 1 152 ? -4.578 2.446 8.469 1.00 92.00 152 VAL A N 1
ATOM 1105 C CA . VAL A 1 152 ? -5.083 3.694 9.043 1.00 92.00 152 VAL A CA 1
ATOM 1106 C C . VAL A 1 152 ? -6.321 4.123 8.273 1.00 92.00 152 VAL A C 1
ATOM 1108 O O . VAL A 1 152 ? -6.263 4.356 7.068 1.00 92.00 152 VAL A O 1
ATOM 1111 N N . PHE A 1 153 ? -7.438 4.254 8.981 1.00 94.06 153 PHE A N 1
ATOM 1112 C CA . PHE A 1 153 ? -8.681 4.806 8.455 1.00 94.06 153 PHE A CA 1
ATOM 1113 C C . PHE A 1 153 ? -8.851 6.207 9.035 1.00 94.06 153 PHE A C 1
ATOM 1115 O O . PHE A 1 153 ? -9.153 6.362 10.223 1.00 94.06 153 PHE A O 1
ATOM 1122 N N . GLN A 1 154 ? -8.585 7.217 8.208 1.00 94.38 154 GLN A N 1
ATOM 1123 C CA . GLN A 1 154 ? -8.561 8.613 8.633 1.00 94.38 154 GLN 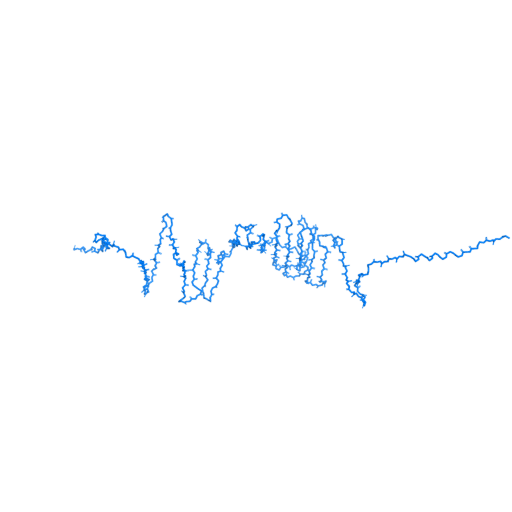A CA 1
ATOM 1124 C C . GLN A 1 154 ? -9.974 9.187 8.765 1.00 94.38 154 GLN A C 1
ATOM 1126 O O . GLN A 1 154 ? -10.797 9.069 7.858 1.00 94.38 154 GLN A O 1
ATOM 1131 N N . GLY A 1 155 ? -10.236 9.826 9.901 1.00 93.69 155 GLY A N 1
ATOM 1132 C CA . GLY A 1 15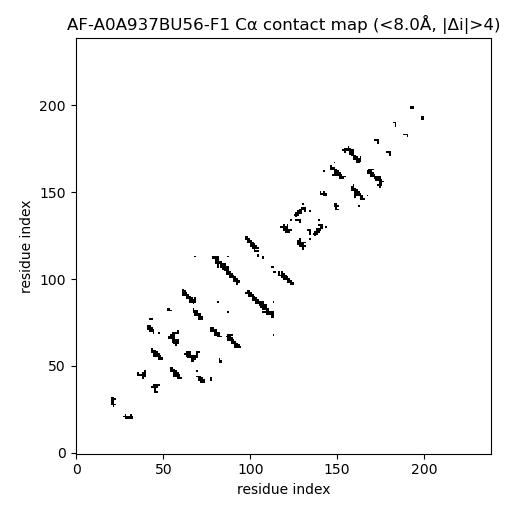5 ? -11.323 10.782 10.063 1.00 93.69 155 GLY A CA 1
ATOM 1133 C C . GLY A 1 155 ? -10.847 12.220 9.859 1.00 93.69 155 GLY A C 1
ATOM 1134 O O . GLY A 1 155 ? -9.714 12.465 9.457 1.00 93.69 155 GLY A O 1
ATOM 1135 N N . GLU A 1 156 ? -11.718 13.175 10.176 1.00 93.69 156 GLU A N 1
ATOM 1136 C CA . GLU A 1 156 ? -11.407 14.609 10.122 1.00 93.69 156 GLU A CA 1
ATOM 1137 C C . GLU A 1 156 ? -10.381 15.023 11.192 1.00 93.69 156 GLU A C 1
ATOM 1139 O O . GLU A 1 156 ? -9.516 15.853 10.930 1.00 93.69 156 GLU A O 1
ATOM 1144 N N . ILE A 1 157 ? -10.456 14.423 12.387 1.00 95.19 157 ILE A N 1
ATOM 1145 C CA . ILE A 1 157 ? -9.582 14.724 13.535 1.00 95.19 157 ILE A CA 1
ATOM 1146 C C . ILE A 1 157 ? -8.855 13.467 14.027 1.00 95.19 157 ILE A C 1
ATOM 1148 O O . ILE A 1 157 ? -7.674 13.523 14.366 1.00 95.19 157 ILE A O 1
ATOM 1152 N N . TYR A 1 158 ? -9.540 12.320 14.068 1.00 95.94 158 TYR A N 1
ATOM 1153 C CA . TYR A 1 158 ? -8.991 11.084 14.629 1.00 95.94 158 TYR A CA 1
ATOM 1154 C C . TYR A 1 15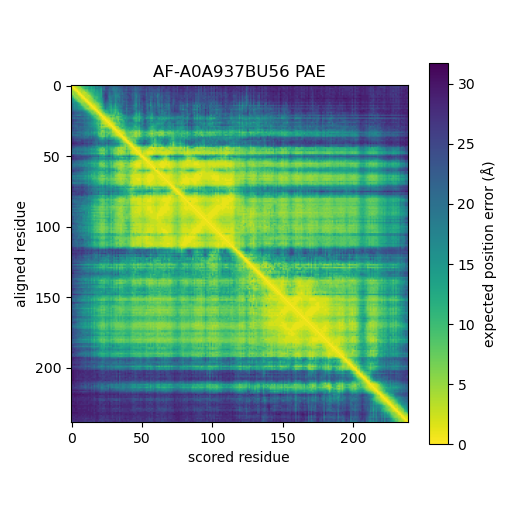8 ? -8.968 9.958 13.606 1.00 95.94 158 TYR A C 1
ATOM 1156 O O . TYR A 1 158 ? -9.894 9.798 12.815 1.00 95.94 158 TYR A O 1
ATOM 1164 N N . SER A 1 159 ? -7.926 9.131 13.672 1.00 96.31 159 SER A N 1
ATOM 1165 C CA . SER A 1 159 ? -7.803 7.931 12.845 1.00 96.31 159 SER A CA 1
ATOM 1166 C C . SER A 1 159 ? -8.064 6.668 13.658 1.00 96.31 159 SER A C 1
ATOM 1168 O O . SER A 1 159 ? -7.621 6.558 14.807 1.00 96.31 159 SER A O 1
ATOM 1170 N N . SER A 1 160 ? -8.741 5.697 13.047 1.00 96.69 160 SER A N 1
ATOM 1171 C CA . SER A 1 160 ? -8.712 4.309 13.517 1.00 96.69 160 SER A CA 1
ATOM 1172 C C . SER A 1 160 ? -7.463 3.632 12.968 1.00 96.69 160 SER A C 1
ATOM 1174 O O . SER A 1 160 ? -7.133 3.805 11.796 1.00 96.69 160 SER A O 1
ATOM 1176 N N . GLN A 1 161 ? -6.756 2.894 13.815 1.00 96.31 161 GLN A N 1
ATOM 1177 C CA . GLN A 1 161 ? -5.455 2.310 13.502 1.00 96.31 161 GLN A CA 1
ATOM 1178 C C . GLN A 1 161 ? -5.444 0.844 13.915 1.00 96.31 161 GLN A C 1
ATOM 1180 O O . GLN A 1 161 ? -5.857 0.506 15.024 1.00 96.31 161 GLN A O 1
ATOM 1185 N N . PHE A 1 162 ? -4.938 -0.014 13.039 1.00 96.00 162 PHE A N 1
ATOM 1186 C CA . PHE A 1 162 ? -4.708 -1.428 13.320 1.00 96.00 162 PHE A CA 1
ATOM 1187 C C . PHE A 1 162 ? -3.210 -1.650 13.510 1.00 96.00 162 PHE A C 1
ATOM 1189 O O . PHE A 1 162 ? -2.428 -1.271 12.638 1.00 96.00 162 PHE A O 1
ATOM 1196 N N . ASN A 1 163 ? -2.812 -2.259 14.627 1.00 94.50 163 ASN A N 1
ATOM 1197 C CA . ASN A 1 163 ? -1.414 -2.471 15.020 1.00 94.50 163 ASN A CA 1
ATOM 1198 C C . ASN A 1 163 ? -0.586 -1.167 15.158 1.00 94.50 163 ASN A C 1
ATOM 1200 O O . ASN A 1 163 ? 0.533 -1.084 14.661 1.00 94.50 163 ASN A O 1
ATOM 1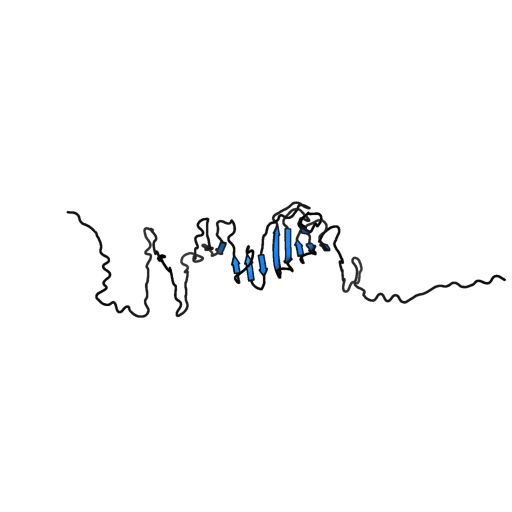204 N N . TYR A 1 164 ? -1.113 -0.131 15.804 1.00 95.12 164 TYR A N 1
ATOM 1205 C CA . TYR A 1 164 ? -0.439 1.151 16.029 1.00 95.12 164 TYR A CA 1
ATOM 1206 C C . TYR A 1 164 ? 0.815 1.037 16.907 1.00 95.12 164 TYR A C 1
ATOM 1208 O O . TYR A 1 164 ? 0.827 0.315 17.905 1.00 95.12 164 TYR A O 1
ATOM 1216 N N . SER A 1 165 ? 1.843 1.834 16.584 1.00 91.81 165 SER A N 1
ATOM 1217 C CA . SER A 1 165 ? 3.112 1.907 17.319 1.00 91.81 165 SER A CA 1
ATOM 1218 C C . SER A 1 165 ? 3.821 0.549 17.433 1.00 91.81 165 SER A C 1
ATOM 1220 O O . SER A 1 165 ? 3.430 -0.434 16.809 1.00 91.81 165 SER A O 1
ATOM 1222 N N . ILE A 1 166 ? 4.900 0.484 18.210 1.00 88.81 166 ILE A N 1
ATOM 1223 C CA . ILE A 1 166 ? 5.668 -0.744 18.468 1.00 88.81 166 ILE A CA 1
ATOM 1224 C C . ILE A 1 166 ? 4.917 -1.760 19.340 1.00 88.81 166 ILE A C 1
ATOM 1226 O O . ILE A 1 166 ? 5.253 -2.937 19.312 1.00 88.81 166 ILE A O 1
ATOM 1230 N N . SER A 1 167 ? 3.916 -1.314 20.105 1.00 91.88 167 SER A N 1
ATOM 1231 C CA . SER A 1 167 ? 3.087 -2.178 20.959 1.00 91.88 167 SER A CA 1
ATOM 1232 C C . SER A 1 167 ? 2.007 -2.932 20.181 1.00 91.88 167 SER A C 1
ATOM 1234 O O . SER A 1 167 ? 1.394 -3.843 20.725 1.00 91.88 167 SER A O 1
ATOM 1236 N N . GLU A 1 168 ? 1.774 -2.549 18.922 1.00 93.31 168 GLU A N 1
ATOM 1237 C CA . GLU A 1 168 ? 0.745 -3.117 18.047 1.00 93.31 168 GLU A CA 1
ATOM 1238 C C . GLU A 1 168 ? -0.692 -2.967 18.581 1.00 93.31 168 GLU A C 1
ATOM 1240 O O . GLU A 1 168 ? -1.571 -3.782 18.300 1.00 93.31 168 GLU A O 1
ATOM 1245 N N . ASP A 1 169 ? -0.964 -1.881 19.305 1.00 93.88 169 ASP A N 1
ATOM 1246 C CA . ASP A 1 169 ? -2.298 -1.597 19.834 1.00 93.88 169 ASP A CA 1
ATOM 1247 C C . ASP A 1 169 ? -3.298 -1.333 18.696 1.00 93.88 169 ASP A C 1
ATOM 1249 O O . ASP A 1 169 ? -2.985 -0.673 17.705 1.00 93.88 169 ASP A O 1
ATOM 1253 N N . THR A 1 170 ? -4.541 -1.797 18.828 1.00 95.31 170 THR A N 1
ATOM 1254 C CA . THR A 1 170 ? -5.602 -1.496 17.851 1.00 95.31 170 THR A CA 1
ATOM 1255 C C . THR A 1 170 ? -6.594 -0.499 18.426 1.00 95.31 170 THR A C 1
ATOM 1257 O O . THR A 1 170 ? -7.137 -0.687 19.514 1.00 95.31 170 THR A O 1
ATOM 1260 N N . TYR A 1 171 ? -6.866 0.554 17.660 1.00 95.75 171 TYR A N 1
ATOM 1261 C CA . TYR A 1 171 ? -7.800 1.605 18.024 1.00 95.75 171 TYR A CA 1
ATOM 1262 C C . TYR A 1 171 ? -8.906 1.728 16.987 1.00 95.75 171 TYR A C 1
ATOM 1264 O O . TYR A 1 171 ? -8.654 2.046 15.825 1.00 95.75 171 TYR A O 1
ATOM 1272 N N . ILE A 1 172 ? -10.145 1.574 17.445 1.00 96.62 172 ILE A N 1
ATOM 1273 C CA . ILE A 1 172 ? -11.348 1.892 16.676 1.00 96.62 172 ILE A CA 1
ATOM 1274 C C . ILE A 1 172 ? -11.912 3.180 17.269 1.00 96.62 172 ILE A C 1
ATOM 1276 O O . ILE A 1 172 ? -12.376 3.201 18.409 1.00 96.62 172 ILE A O 1
ATOM 1280 N N . ARG A 1 173 ? -11.799 4.277 16.521 1.00 95.94 173 ARG A N 1
ATOM 1281 C CA . ARG A 1 173 ? -12.116 5.636 16.972 1.00 95.94 173 ARG A CA 1
ATOM 1282 C C . ARG A 1 173 ? -13.157 6.278 16.057 1.00 95.94 173 ARG A C 1
ATOM 1284 O O . ARG A 1 173 ? -13.158 6.008 14.854 1.00 95.94 173 ARG A O 1
ATOM 1291 N N . PRO A 1 174 ? -14.014 7.163 16.590 1.00 96.50 174 PRO A N 1
ATOM 1292 C CA . PRO A 1 174 ? -14.838 8.000 15.736 1.00 96.50 174 PRO A CA 1
ATOM 1293 C C . PRO A 1 174 ? -13.948 9.009 14.996 1.00 96.50 174 PRO A C 1
ATOM 1295 O O . PRO A 1 174 ? -12.931 9.433 15.532 1.00 96.50 174 PRO A O 1
ATOM 1298 N N . GLY A 1 175 ? -14.328 9.431 13.788 1.00 95.56 175 GLY A N 1
ATOM 1299 C CA . GLY A 1 175 ? -13.476 10.303 12.968 1.00 95.56 175 GLY A CA 1
ATOM 1300 C C . GLY A 1 175 ? -13.327 11.753 13.458 1.00 95.56 175 GLY A C 1
ATOM 1301 O O . GLY A 1 175 ? -12.441 12.457 12.981 1.00 95.56 175 GLY A O 1
ATOM 1302 N N . LYS A 1 176 ? -14.173 12.212 14.388 1.00 96.69 176 LYS A N 1
ATOM 1303 C CA . LYS A 1 176 ? -14.183 13.575 14.952 1.00 96.69 176 LYS A CA 1
ATOM 1304 C C . LYS A 1 176 ? -14.772 13.594 16.366 1.00 96.69 176 LYS A C 1
ATOM 1306 O O . LYS A 1 176 ? -15.362 12.601 16.801 1.00 96.69 176 LYS A O 1
ATOM 1311 N N . ASP A 1 177 ? -14.670 14.730 17.051 1.00 94.94 177 ASP A N 1
ATOM 1312 C CA . ASP A 1 177 ? -15.251 14.930 18.381 1.00 94.94 177 ASP A CA 1
ATOM 1313 C C . ASP A 1 177 ? -16.762 14.677 18.427 1.00 94.94 177 ASP A C 1
ATOM 1315 O O . ASP A 1 177 ? -17.497 14.918 17.465 1.00 94.94 177 ASP A O 1
ATOM 1319 N N . SER A 1 178 ? -17.232 14.184 19.577 1.00 92.94 178 SER A N 1
ATOM 1320 C CA . SER A 1 178 ? -18.648 13.874 19.855 1.00 92.94 178 SER A CA 1
ATOM 1321 C C . SER A 1 178 ? -19.312 12.876 18.890 1.00 92.94 178 SER A C 1
ATOM 1323 O O . SER A 1 178 ? -20.529 12.697 18.919 1.00 92.94 178 SER A O 1
ATOM 1325 N N . SER A 1 179 ? -18.539 12.213 18.027 1.00 95.88 179 SER A N 1
ATOM 1326 C CA . SER A 1 179 ? -19.044 11.173 17.129 1.00 95.88 179 SER A CA 1
ATOM 1327 C C . SER A 1 179 ? -19.020 9.797 17.798 1.00 95.88 179 SER A C 1
ATOM 1329 O O . SER A 1 179 ? -18.392 9.601 18.837 1.00 95.88 179 SER A O 1
ATOM 1331 N N . LYS A 1 180 ? -19.747 8.836 17.220 1.00 94.94 180 LYS A N 1
ATOM 1332 C CA . LYS A 1 180 ? -19.971 7.512 17.816 1.00 94.94 180 LYS A CA 1
ATOM 1333 C C . LYS A 1 180 ? -19.216 6.425 17.054 1.00 94.94 180 LYS A C 1
ATOM 1335 O O . LYS A 1 180 ? -19.104 6.494 15.833 1.00 94.94 180 LYS A O 1
ATOM 1340 N N . VAL A 1 181 ? -18.766 5.403 17.777 1.00 94.69 181 VAL A N 1
ATOM 1341 C CA . VAL A 1 181 ? -18.426 4.091 17.212 1.00 94.69 181 VAL A CA 1
ATOM 1342 C C . VAL A 1 181 ? -19.582 3.166 17.557 1.00 94.69 181 VAL A C 1
ATOM 1344 O O . VAL A 1 181 ? -19.934 3.033 18.727 1.00 94.69 181 VAL A O 1
ATOM 1347 N N . LEU A 1 182 ? -20.203 2.578 16.541 1.00 93.56 182 LEU A N 1
ATOM 1348 C CA . LEU A 1 182 ? -21.332 1.671 16.708 1.00 93.56 182 LEU A CA 1
ATOM 1349 C C . LEU A 1 182 ? -20.868 0.257 16.359 1.00 93.56 182 LEU A C 1
ATOM 1351 O O . LEU A 1 182 ? -20.386 0.027 15.251 1.00 93.56 182 LEU A O 1
ATOM 1355 N N . PHE A 1 183 ? -21.025 -0.678 17.293 1.00 92.12 183 PHE A N 1
ATOM 1356 C CA . PHE A 1 183 ? -20.777 -2.102 17.073 1.00 92.12 183 PHE A CA 1
ATOM 1357 C C . PHE A 1 183 ? -22.113 -2.834 16.961 1.00 92.12 183 PHE A C 1
ATOM 1359 O O . PHE A 1 183 ? -23.029 -2.534 17.721 1.00 92.12 183 PHE A O 1
ATOM 1366 N N . CYS A 1 184 ? -22.221 -3.762 16.004 1.00 89.12 184 CYS A N 1
ATOM 1367 C CA . CYS A 1 184 ? -23.395 -4.620 15.799 1.00 89.12 184 CYS A CA 1
ATOM 1368 C C . CYS A 1 184 ? -24.749 -3.876 15.814 1.00 89.12 184 CYS A C 1
ATOM 1370 O O . CYS A 1 184 ? -25.707 -4.344 16.412 1.00 89.12 184 CYS A O 1
ATOM 1372 N N . ASN A 1 185 ? -24.849 -2.729 15.127 1.00 91.12 185 ASN A N 1
ATOM 1373 C CA . ASN A 1 185 ? -26.062 -1.891 15.076 1.00 91.12 185 ASN A CA 1
ATOM 1374 C C . ASN A 1 185 ? -27.184 -2.470 14.177 1.00 91.12 185 ASN A C 1
ATOM 1376 O O . ASN A 1 185 ? -27.787 -1.756 13.376 1.00 91.12 185 ASN A O 1
ATOM 1380 N N . VAL A 1 186 ? -27.421 -3.778 14.253 1.00 92.12 186 VAL A N 1
ATOM 1381 C CA . VAL A 1 186 ? -28.466 -4.508 13.523 1.00 92.12 186 VAL A CA 1
ATOM 1382 C C . VAL A 1 186 ? -29.345 -5.263 14.520 1.00 92.12 186 VAL A C 1
ATOM 1384 O O . VAL A 1 186 ? -28.875 -5.642 15.590 1.00 92.12 186 VAL A O 1
ATOM 1387 N N . ASN A 1 187 ? -30.619 -5.488 14.184 1.00 90.19 187 ASN A N 1
ATOM 1388 C CA . ASN A 1 187 ? -31.522 -6.246 15.055 1.00 90.19 187 ASN A CA 1
ATOM 1389 C C . ASN A 1 187 ? -30.992 -7.676 15.268 1.00 90.19 187 ASN A C 1
ATOM 1391 O O . ASN A 1 187 ? -30.710 -8.371 14.290 1.00 90.19 187 ASN A O 1
ATOM 1395 N N . GLY A 1 188 ? -30.857 -8.093 16.530 1.00 86.31 188 GLY A N 1
ATOM 1396 C CA . GLY A 1 188 ? -30.273 -9.384 16.911 1.00 86.31 188 GLY A CA 1
ATOM 1397 C C . GLY A 1 188 ? -28.748 -9.471 16.771 1.00 86.31 188 GLY A C 1
ATOM 1398 O O . GLY A 1 188 ? -28.210 -10.573 16.722 1.00 86.31 188 GLY A O 1
ATOM 1399 N N . GLY A 1 189 ? -28.043 -8.341 16.645 1.00 86.69 189 GLY A N 1
ATOM 1400 C CA . GLY A 1 189 ? -26.584 -8.308 16.615 1.00 86.69 189 GLY A CA 1
ATOM 1401 C C . GLY A 1 189 ? -25.976 -8.353 18.017 1.00 86.69 189 GLY A C 1
ATOM 1402 O O . GLY A 1 189 ? -26.213 -7.455 18.818 1.00 86.69 189 GLY A O 1
ATOM 1403 N N . ASP A 1 190 ? -25.121 -9.340 18.277 1.00 85.62 190 ASP A N 1
ATOM 1404 C CA . ASP A 1 190 ? -24.411 -9.469 19.551 1.00 85.62 190 ASP A CA 1
ATOM 1405 C C . ASP A 1 190 ? -22.967 -8.964 19.452 1.00 85.62 190 ASP A C 1
ATOM 1407 O O . ASP A 1 190 ? -22.284 -9.159 18.443 1.00 85.62 190 ASP A O 1
ATOM 1411 N N . VAL A 1 191 ? -22.468 -8.355 20.530 1.00 86.06 191 VAL A N 1
ATOM 1412 C CA . VAL A 1 191 ? -21.044 -8.029 20.691 1.00 86.06 191 VAL A CA 1
ATOM 1413 C C . VAL A 1 191 ? -20.461 -8.914 21.788 1.00 86.06 191 VAL A C 1
ATOM 1415 O O . VAL A 1 191 ? -20.741 -8.720 22.969 1.00 86.06 191 VAL A O 1
ATOM 1418 N N . LEU A 1 192 ? -19.606 -9.864 21.410 1.00 82.62 192 LEU A N 1
ATOM 1419 C CA . LEU A 1 192 ? -18.841 -10.667 22.363 1.00 82.62 192 LEU A CA 1
ATOM 1420 C C . LEU A 1 192 ? -17.491 -9.994 22.647 1.00 82.62 192 LEU A C 1
ATOM 1422 O O . LEU A 1 192 ? -16.658 -9.873 21.748 1.00 82.62 192 LEU A O 1
ATOM 1426 N N . ILE A 1 193 ? -17.253 -9.583 23.897 1.00 84.19 193 ILE A N 1
ATOM 1427 C CA . ILE A 1 193 ? -15.986 -8.973 24.326 1.00 84.19 193 ILE A CA 1
ATOM 1428 C C . ILE A 1 193 ? -15.285 -9.888 25.327 1.00 84.19 193 ILE A C 1
ATOM 1430 O O . ILE A 1 193 ? -15.722 -10.030 26.466 1.00 84.19 193 ILE A O 1
ATOM 1434 N N . GLY A 1 194 ? -14.151 -10.448 24.902 1.00 73.62 194 GLY A N 1
ATOM 1435 C CA . GLY A 1 194 ? -13.358 -11.384 25.694 1.00 73.62 194 GLY A CA 1
ATOM 1436 C C . GLY A 1 194 ? -13.875 -12.821 25.597 1.00 73.62 194 GLY A C 1
ATOM 1437 O O . GLY A 1 194 ? -15.059 -13.096 25.754 1.00 73.62 194 GLY A O 1
ATOM 1438 N N . ASN A 1 195 ? -12.964 -13.754 25.329 1.00 60.00 195 ASN A N 1
ATOM 1439 C CA . ASN A 1 195 ? -13.195 -15.192 25.431 1.00 60.00 195 ASN A CA 1
ATOM 1440 C C . ASN A 1 195 ? -11.969 -15.790 26.145 1.00 60.00 195 ASN A C 1
ATOM 1442 O O . ASN A 1 195 ? -10.837 -15.495 25.759 1.00 60.00 195 ASN A O 1
ATOM 1446 N N . GLY A 1 196 ? -12.173 -16.540 27.233 1.00 73.81 196 GLY A N 1
AT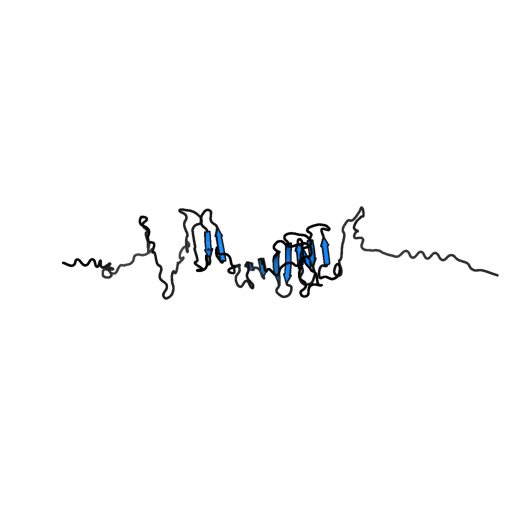OM 1447 C CA . GLY A 1 196 ? -11.106 -17.008 28.130 1.00 73.81 196 GLY A CA 1
ATOM 1448 C C . GLY A 1 196 ? -10.798 -16.039 29.283 1.00 73.81 196 GLY A C 1
ATOM 1449 O O . GLY A 1 196 ? -11.708 -15.536 29.935 1.00 73.81 196 GLY A O 1
ATOM 1450 N N . SER A 1 197 ? -9.515 -15.781 29.565 1.00 73.50 197 SER A N 1
ATOM 1451 C CA . SER A 1 197 ? -9.071 -14.931 30.693 1.00 73.50 197 SER A CA 1
ATOM 1452 C C . SER A 1 197 ? -9.231 -13.419 30.460 1.00 73.50 197 SER A C 1
ATOM 1454 O O . SER A 1 197 ? -8.894 -12.619 31.336 1.00 73.50 197 SER A O 1
ATOM 1456 N N . THR A 1 198 ? -9.705 -13.009 29.284 1.00 70.75 198 THR A N 1
ATOM 1457 C CA . THR A 1 198 ? -9.828 -11.601 28.892 1.00 70.75 198 THR A CA 1
ATOM 1458 C C . THR A 1 198 ? -11.066 -10.973 29.524 1.00 70.75 198 THR A C 1
ATOM 1460 O O . THR A 1 198 ? -12.154 -11.536 29.463 1.00 70.75 198 THR A O 1
ATOM 1463 N N . ARG A 1 199 ? -10.915 -9.786 30.116 1.00 66.50 199 ARG A N 1
ATOM 1464 C CA . ARG A 1 199 ? -12.011 -9.030 30.739 1.00 66.50 199 ARG A CA 1
ATOM 1465 C C . ARG A 1 199 ? -12.226 -7.715 29.997 1.00 66.50 199 ARG A C 1
ATOM 1467 O O . ARG A 1 199 ? -11.256 -7.088 29.571 1.00 66.50 199 ARG A O 1
ATOM 1474 N N . LEU A 1 200 ? -13.480 -7.276 29.888 1.00 77.69 200 LEU A N 1
ATOM 1475 C CA . LEU A 1 200 ? -13.794 -5.893 29.539 1.00 77.69 200 LEU A CA 1
ATOM 1476 C C . LEU A 1 200 ? -13.431 -5.009 30.735 1.00 77.69 200 LEU A C 1
ATOM 1478 O O . LEU A 1 200 ? -14.058 -5.084 31.790 1.00 77.69 200 LEU A O 1
ATOM 1482 N N . PHE A 1 201 ? -12.416 -4.169 30.567 1.00 67.44 201 PHE A N 1
ATOM 1483 C CA . PHE A 1 201 ? -12.103 -3.121 31.527 1.00 67.44 201 PHE A CA 1
ATOM 1484 C C . PHE A 1 201 ? -12.677 -1.803 31.023 1.00 67.44 201 PHE A C 1
ATOM 1486 O O . PHE A 1 201 ? -12.265 -1.292 29.986 1.00 67.44 201 PHE A O 1
ATOM 1493 N N . ILE A 1 202 ? -13.607 -1.234 31.783 1.00 69.81 202 ILE A N 1
ATOM 1494 C CA . ILE A 1 202 ? -14.083 0.136 31.588 1.00 69.81 202 ILE A CA 1
ATOM 1495 C C . ILE A 1 202 ? -13.352 0.961 32.636 1.00 69.81 202 ILE A C 1
ATOM 1497 O O . ILE A 1 202 ? -13.820 1.114 33.759 1.00 69.81 202 ILE A O 1
ATOM 1501 N N . ASN A 1 203 ? -12.126 1.374 32.321 1.00 56.06 203 ASN A N 1
ATOM 1502 C CA . ASN A 1 203 ? -11.292 2.078 33.283 1.00 56.06 203 ASN A CA 1
ATOM 1503 C C . ASN A 1 203 ? -10.642 3.294 32.634 1.00 56.06 203 ASN A C 1
ATOM 1505 O O . ASN A 1 203 ? -9.856 3.159 31.696 1.00 56.06 203 ASN A O 1
ATOM 1509 N N . ARG A 1 204 ? -10.929 4.485 33.163 1.00 49.94 204 ARG A N 1
ATOM 1510 C CA . ARG A 1 204 ? -10.082 5.650 32.926 1.00 49.94 204 ARG A CA 1
ATOM 1511 C C . ARG A 1 204 ? -9.957 6.477 34.209 1.00 49.94 204 ARG A C 1
ATOM 1513 O O . ARG A 1 204 ? -10.978 6.894 34.749 1.00 49.94 204 ARG A O 1
ATOM 1520 N N . PRO A 1 205 ? -8.735 6.794 34.668 1.00 48.97 205 PRO A N 1
ATOM 1521 C CA . PRO A 1 205 ? -8.532 7.853 35.640 1.00 48.97 205 PRO A CA 1
ATOM 1522 C C . PRO A 1 205 ? -8.619 9.199 34.904 1.00 48.97 205 PRO A C 1
ATOM 1524 O O . PRO A 1 205 ? -7.706 9.575 34.173 1.00 48.97 205 PRO A O 1
ATOM 1527 N N . VAL A 1 206 ? -9.732 9.922 35.039 1.00 48.28 206 VAL A N 1
ATOM 1528 C CA . VAL A 1 206 ? -9.805 11.366 34.741 1.00 48.28 206 VAL A CA 1
ATOM 1529 C C . VAL A 1 206 ? -10.873 12.013 35.606 1.00 48.28 206 VAL A C 1
ATOM 1531 O O . VAL A 1 206 ? -11.989 11.527 35.739 1.00 48.28 206 VAL A O 1
ATOM 1534 N N . SER A 1 207 ? -10.493 13.138 36.185 1.00 61.59 207 SER A N 1
ATOM 1535 C CA . SER A 1 207 ? -11.087 13.801 37.337 1.00 61.59 207 SER A CA 1
ATOM 1536 C C . SER A 1 207 ? -12.396 14.572 37.103 1.00 61.59 207 SER A C 1
ATOM 1538 O O . SER A 1 207 ? -12.708 15.412 37.943 1.00 61.59 207 SER A O 1
ATOM 1540 N N . SER A 1 208 ? -13.188 14.339 36.043 1.00 56.81 208 SER A N 1
ATOM 1541 C CA . SER A 1 208 ? -14.461 15.092 35.910 1.00 56.81 208 SER A CA 1
ATOM 1542 C C . SER A 1 208 ? -15.539 14.636 34.914 1.00 56.81 208 SER A C 1
ATOM 1544 O O . SER A 1 208 ? -16.587 15.272 34.907 1.00 56.81 208 SER A O 1
ATOM 1546 N N . ASN A 1 209 ? -15.404 13.560 34.130 1.00 50.91 209 ASN A N 1
ATOM 1547 C CA . ASN A 1 209 ? -16.493 13.144 33.224 1.00 50.91 209 ASN A CA 1
ATOM 1548 C C . ASN A 1 209 ? -16.947 11.709 33.511 1.00 50.91 209 ASN A C 1
ATOM 1550 O O . ASN A 1 209 ? -16.184 10.758 33.346 1.00 50.91 209 ASN A O 1
ATOM 1554 N N . SER A 1 210 ? -18.202 11.578 33.952 1.00 54.88 210 SER A N 1
ATOM 1555 C CA . SER A 1 210 ? -18.868 10.309 34.253 1.00 54.88 210 SER A CA 1
ATOM 1556 C C . SER A 1 210 ? -18.864 9.405 33.018 1.00 54.88 210 SER A C 1
ATOM 1558 O O . SER A 1 210 ? -19.492 9.721 32.011 1.00 54.88 210 SER A O 1
ATOM 1560 N N . SER A 1 211 ? -18.137 8.288 33.072 1.00 56.00 211 SER A N 1
ATOM 1561 C CA . SER A 1 211 ? -18.330 7.202 32.109 1.00 56.00 211 SER A CA 1
ATOM 1562 C C . SER A 1 211 ? -19.524 6.388 32.595 1.00 56.00 211 SER A C 1
ATOM 1564 O O . SER A 1 211 ? -19.385 5.570 33.500 1.00 56.00 211 SER A O 1
ATOM 1566 N N . THR A 1 212 ? -20.712 6.649 32.055 1.00 60.94 212 THR A N 1
ATOM 1567 C CA . THR A 1 212 ? -21.900 5.849 32.369 1.00 60.94 212 THR A CA 1
ATOM 1568 C C . THR A 1 212 ? -21.852 4.550 31.575 1.00 60.94 212 THR A C 1
ATOM 1570 O O . THR A 1 212 ? -21.844 4.576 30.345 1.00 60.94 212 THR A O 1
ATOM 1573 N N . VAL A 1 213 ? -21.827 3.414 32.271 1.00 69.44 213 VAL A N 1
ATOM 1574 C CA . VAL A 1 213 ? -22.139 2.119 31.661 1.00 69.44 213 VAL A CA 1
ATOM 1575 C C . VAL A 1 213 ? -23.645 1.965 31.736 1.00 69.44 213 VAL A C 1
ATOM 1577 O O . VAL A 1 213 ? -24.194 1.777 32.819 1.00 69.44 213 VAL A O 1
ATOM 1580 N N . GLU A 1 214 ? -24.313 2.092 30.599 1.00 70.25 214 GLU A N 1
ATOM 1581 C CA . GLU A 1 214 ? -25.737 1.814 30.513 1.00 70.25 214 GLU A CA 1
ATOM 1582 C C . GLU A 1 214 ? -25.927 0.388 29.997 1.00 70.25 214 GLU A C 1
ATOM 1584 O O . GLU A 1 214 ? -25.533 0.062 28.879 1.00 70.25 214 GLU A O 1
ATOM 1589 N N . ILE A 1 215 ? -26.502 -0.472 30.837 1.00 76.31 215 ILE A N 1
ATOM 1590 C CA . ILE A 1 215 ? -26.902 -1.827 30.461 1.00 76.31 215 ILE A CA 1
ATOM 1591 C C . ILE A 1 215 ? -28.421 -1.808 30.361 1.00 76.31 215 ILE A C 1
ATOM 1593 O O . ILE A 1 215 ? -29.115 -1.794 31.376 1.00 76.31 215 ILE A O 1
ATOM 1597 N N . GLN A 1 216 ? -28.934 -1.784 29.136 1.00 68.88 216 GLN A N 1
ATOM 1598 C CA . GLN A 1 216 ? -30.356 -1.974 28.877 1.00 68.88 216 GLN A CA 1
ATOM 1599 C C . GLN A 1 216 ? -30.576 -3.442 28.516 1.00 68.88 216 GLN A C 1
ATOM 1601 O O . GLN A 1 216 ? -30.023 -3.933 27.536 1.00 68.88 216 GLN A O 1
ATOM 1606 N N . GLN A 1 217 ? -31.355 -4.155 29.325 1.00 71.12 217 GLN A N 1
ATOM 1607 C CA . GLN A 1 217 ? -31.762 -5.527 29.040 1.00 71.12 217 GLN A CA 1
ATOM 1608 C C . GLN A 1 217 ? -33.218 -5.516 28.571 1.00 71.12 217 GLN A C 1
ATOM 1610 O O . GLN A 1 217 ? -34.091 -5.047 29.297 1.00 71.12 217 GLN A O 1
ATOM 1615 N N . GLU A 1 218 ? -33.483 -6.031 27.367 1.00 64.44 218 GLU A N 1
ATOM 1616 C CA . GLU A 1 218 ? -34.796 -5.909 26.708 1.00 64.44 218 GLU A CA 1
ATOM 1617 C C . GLU A 1 218 ? -35.909 -6.735 27.383 1.00 64.44 218 GLU A C 1
ATOM 1619 O O . GLU A 1 218 ? -37.085 -6.462 27.184 1.00 64.44 218 GLU A O 1
ATOM 1624 N N . ASN A 1 219 ? -35.574 -7.692 28.253 1.00 60.31 219 ASN A N 1
ATOM 1625 C CA . ASN A 1 219 ? -36.554 -8.433 29.046 1.00 60.31 219 ASN A CA 1
ATOM 1626 C C . ASN A 1 219 ? -36.022 -8.645 30.458 1.00 60.31 219 ASN A C 1
ATOM 1628 O O . ASN A 1 219 ? -34.998 -9.306 30.642 1.00 60.31 219 ASN A O 1
ATOM 1632 N N . GLY A 1 220 ? -36.714 -8.033 31.422 1.00 49.19 220 GLY A N 1
ATOM 1633 C CA . GLY A 1 220 ? -36.297 -7.872 32.808 1.00 49.19 220 GLY A CA 1
ATOM 1634 C C . GLY A 1 220 ? -35.578 -9.084 33.385 1.00 49.19 220 GLY A C 1
ATOM 1635 O O . GLY A 1 220 ? -36.069 -10.212 33.337 1.00 49.19 220 GLY A O 1
ATOM 1636 N N . LEU A 1 221 ? -34.427 -8.824 34.004 1.00 50.78 221 LEU A N 1
ATOM 1637 C CA . LEU A 1 221 ? -33.985 -9.664 35.101 1.00 50.78 221 LEU A CA 1
ATOM 1638 C C . LEU A 1 221 ? -35.165 -9.768 36.064 1.00 50.78 221 LEU A C 1
ATOM 1640 O O . LEU A 1 221 ? -35.509 -8.808 36.753 1.00 50.78 221 LEU A O 1
ATOM 1644 N N . THR A 1 222 ? -35.779 -10.946 36.116 1.00 54.16 222 THR A N 1
ATOM 1645 C CA . THR A 1 222 ? -36.404 -11.394 37.353 1.00 54.16 222 THR A CA 1
ATOM 1646 C C . THR A 1 222 ? -35.230 -11.510 38.316 1.00 54.16 222 THR A C 1
ATOM 1648 O O . THR A 1 222 ? -34.559 -12.537 38.364 1.00 54.16 222 THR A O 1
ATOM 1651 N N . LEU A 1 223 ? -34.866 -10.392 38.949 1.00 55.34 223 LEU A N 1
ATOM 1652 C CA . LEU A 1 223 ? -33.927 -10.394 40.053 1.00 55.34 223 LEU A CA 1
ATOM 1653 C C . LEU A 1 223 ? -34.572 -11.319 41.074 1.00 55.34 223 LEU A C 1
ATOM 1655 O O . LEU A 1 223 ? -35.618 -10.981 41.627 1.00 55.34 223 LEU A O 1
ATOM 1659 N N . ASP A 1 224 ? -34.005 -12.508 41.255 1.00 62.34 224 ASP A N 1
ATOM 1660 C CA . ASP A 1 224 ? -34.334 -13.312 42.417 1.00 62.34 224 ASP A CA 1
ATOM 1661 C C . ASP A 1 224 ? -34.027 -12.402 43.619 1.00 62.34 224 ASP A C 1
ATOM 1663 O O . ASP A 1 224 ? -32.888 -11.933 43.733 1.00 62.34 224 ASP A O 1
ATOM 1667 N N . PRO A 1 225 ? -35.012 -12.031 44.458 1.00 56.38 225 PRO A N 1
ATOM 1668 C CA . PRO A 1 225 ? -34.860 -10.970 45.459 1.00 56.38 225 PRO A CA 1
ATOM 1669 C C . PRO A 1 225 ? -33.772 -11.232 46.519 1.00 56.38 225 PRO A C 1
ATOM 1671 O O . PRO A 1 225 ? -33.583 -10.417 47.418 1.00 56.38 225 PRO A O 1
ATOM 1674 N N . LEU A 1 226 ? -33.042 -12.345 46.419 1.00 57.75 226 LEU A N 1
ATOM 1675 C CA . LEU A 1 226 ? -31.942 -12.737 47.293 1.00 57.75 226 LEU A CA 1
ATOM 1676 C C . LEU A 1 226 ? -30.538 -12.507 46.709 1.00 57.75 226 LEU A C 1
ATOM 1678 O O . LEU A 1 226 ? -29.572 -12.632 47.457 1.00 57.75 226 LEU A O 1
ATOM 1682 N N . SER A 1 227 ? -30.373 -12.134 45.433 1.00 59.69 227 SER A N 1
ATOM 1683 C CA . SER A 1 227 ? -29.044 -11.825 44.871 1.00 59.69 227 SER A CA 1
ATOM 1684 C C . SER A 1 227 ? -28.730 -10.326 44.905 1.00 59.69 227 SER A C 1
ATOM 1686 O O . SER A 1 227 ? -28.287 -9.751 43.905 1.00 59.69 227 SER A O 1
ATOM 1688 N N . LEU A 1 228 ? -28.978 -9.676 46.049 1.00 53.50 228 LEU A N 1
ATOM 1689 C CA . LEU A 1 228 ? -28.444 -8.341 46.304 1.00 53.50 228 LEU A CA 1
ATOM 1690 C C . LEU A 1 228 ? -26.916 -8.446 46.209 1.00 53.50 228 LEU A C 1
ATOM 1692 O O . LEU A 1 228 ? -26.270 -9.114 47.015 1.00 53.50 228 LEU A O 1
ATOM 1696 N N . VAL A 1 229 ? -26.339 -7.839 45.176 1.00 62.28 229 VAL A N 1
ATOM 1697 C CA . VAL A 1 229 ? -24.892 -7.668 45.075 1.00 62.28 229 VAL A CA 1
ATOM 1698 C C . VAL A 1 229 ? -24.501 -6.696 46.182 1.00 62.28 229 VAL A C 1
ATOM 1700 O O . VAL A 1 229 ? -24.632 -5.484 46.030 1.00 62.28 229 VAL A O 1
ATOM 1703 N N . ASP A 1 230 ? -24.052 -7.240 47.310 1.00 55.31 230 ASP A N 1
ATOM 1704 C CA . ASP A 1 230 ? -23.391 -6.479 48.363 1.00 55.31 230 ASP A CA 1
ATOM 1705 C C . ASP A 1 230 ? -22.105 -5.873 47.787 1.00 55.31 230 ASP A C 1
ATOM 1707 O O . ASP A 1 230 ? -21.046 -6.507 47.725 1.00 55.31 230 ASP A O 1
ATOM 1711 N N . ILE A 1 231 ? -22.181 -4.610 47.373 1.00 64.56 231 ILE A N 1
ATOM 1712 C CA . ILE A 1 231 ? -21.009 -3.760 47.161 1.00 64.56 231 ILE A CA 1
ATOM 1713 C C . ILE A 1 231 ? -20.520 -3.367 48.561 1.00 64.56 231 ILE A C 1
ATOM 1715 O O . ILE A 1 231 ? -20.764 -2.265 49.039 1.00 64.56 231 ILE A O 1
ATOM 1719 N N . ASN A 1 232 ? -19.918 -4.321 49.276 1.00 47.91 232 ASN A N 1
ATOM 1720 C CA . ASN A 1 232 ? -19.484 -4.122 50.655 1.00 47.91 232 ASN A CA 1
ATOM 1721 C C . ASN A 1 232 ? -18.357 -3.078 50.724 1.00 47.91 232 ASN A C 1
ATOM 1723 O O . ASN A 1 232 ? -17.199 -3.328 50.379 1.00 47.91 232 ASN A O 1
ATOM 1727 N N . GLU A 1 233 ? -18.732 -1.899 51.207 1.00 58.16 233 GLU A N 1
ATOM 1728 C CA . GLU A 1 233 ? -17.894 -0.760 51.547 1.00 58.16 233 GLU A CA 1
ATOM 1729 C C . GLU A 1 233 ? -17.052 -1.096 52.791 1.00 58.16 233 GLU A C 1
ATOM 1731 O O . GLU A 1 233 ? -17.499 -1.018 53.934 1.00 58.16 233 GLU A O 1
ATOM 1736 N N . LYS A 1 234 ? -15.797 -1.512 52.591 1.00 55.66 234 LYS A N 1
ATOM 1737 C CA . LYS A 1 234 ? -14.852 -1.765 53.690 1.00 55.66 234 LYS A CA 1
ATOM 1738 C C . LYS A 1 234 ? -14.166 -0.464 54.127 1.00 55.66 234 LYS A C 1
ATOM 1740 O O . LYS A 1 234 ? -12.953 -0.326 53.989 1.00 55.66 234 LYS A O 1
ATOM 1745 N N . ALA A 1 235 ? -14.924 0.484 54.675 1.00 51.78 235 ALA A N 1
ATOM 1746 C CA . ALA A 1 235 ? -14.368 1.628 55.400 1.00 51.78 235 ALA A CA 1
ATOM 1747 C C . ALA A 1 235 ? -14.189 1.252 56.880 1.00 51.78 235 ALA A C 1
ATOM 1749 O O . ALA A 1 235 ? -15.064 1.444 57.720 1.00 51.78 235 ALA A O 1
ATOM 1750 N N . GLY A 1 236 ? -13.041 0.648 57.198 1.00 55.72 236 GLY A N 1
ATOM 1751 C CA . GLY A 1 236 ? -12.660 0.342 58.573 1.00 55.72 236 GLY A CA 1
ATOM 1752 C C . GLY A 1 236 ? -12.397 1.617 59.372 1.00 55.72 236 GLY A C 1
ATOM 1753 O O . GLY A 1 236 ? -11.308 2.179 59.290 1.00 55.72 236 GLY A O 1
ATOM 1754 N N . VAL A 1 237 ? -13.364 2.035 60.186 1.00 56.94 237 VAL A N 1
ATOM 1755 C CA . VAL A 1 237 ? -13.128 2.957 61.302 1.00 56.94 237 VAL A CA 1
ATOM 1756 C C . VAL A 1 237 ? -12.402 2.165 62.389 1.00 56.94 237 VAL A C 1
ATOM 1758 O O . VAL A 1 237 ? -12.995 1.325 63.063 1.00 56.94 237 VAL A O 1
ATOM 1761 N N . ARG A 1 238 ? -11.089 2.381 62.524 1.00 53.44 238 ARG A N 1
ATOM 1762 C CA . ARG A 1 238 ? -10.341 1.963 63.714 1.00 53.44 238 ARG A CA 1
ATOM 1763 C C . ARG A 1 238 ? -10.566 3.019 64.796 1.00 53.44 238 ARG A C 1
ATOM 1765 O O . ARG A 1 238 ? -10.161 4.163 64.605 1.00 53.44 238 ARG A O 1
ATOM 1772 N N . SER A 1 239 ? -11.246 2.616 65.867 1.00 65.50 239 SER A N 1
ATOM 1773 C CA . SER A 1 239 ? -11.284 3.310 67.161 1.00 65.50 239 SER A CA 1
ATOM 1774 C C . SER A 1 239 ? -9.918 3.303 67.833 1.00 65.50 239 SER A C 1
ATOM 1776 O O . SER A 1 239 ? -9.268 2.232 67.747 1.00 65.50 239 SER A O 1
#

Radius of gyration: 35.55 Å; Cα contacts (8 Å, |Δi|>4): 371; chains: 1; bounding box: 63×33×158 Å

Mean predicted aligned error: 13.75 Å

Foldseek 3Di:
DDDDDDDDPPPPPDDPPPDDADDPPDDDGPHHDDDQDDADPQAQWSDWADPPDFTWTAGPPWGKIKTQWGFHPVPPVRFIFGQAWAKIKMWTADPVQRKTWIGIAGTDHHRDTGDPDCCTFIDHPCATEGPDPDDPDSYDFDFDPDQQERDWDAAPDDIFHQLHGPVRDGGDDDNDPPDDDDDQPDVPGDDDADDPPDDDDPDDDDDDDDPDDDDDDPDDPPPPVPPPPCPPDPPDDDD

Secondary structure (DSSP, 8-state):
-----------------------TT-S--S-------S-SSSSSEEEEE-TTSS-EEEETTTTEEEESEEE-TTSTT--EEESSSEEEEEEEE-TTT--EEEEEEEEE-TTPBPP----EEEEETTEEEES-SS--SSEEE---S-TT-SEEEE-SS-EEEEEETTTTEEE---SSTT----SS-STT------SSS---------SS---------SS-----TT-------------

pLDDT: mean 75.2, std 16.35, range [42.75, 96.69]

Nearest PDB structures (foldseek):
  5nxh-assembly1_C  TM=1.547E-01  e=6.779E+00  Tequatrovirus T4

Sequence (239 aa):
MKNTAFSLLICLCSLSIAAQNVGINTITPNRAKLEVFGVAGSGSTSGIFGVGGAGISIQQNWPTIGFNQYRDETSPLSQGRFMTNGFAAIQYMDPGTGVMAIDMFPSGASTGFTPWVLGHDIFQLAMLGIRARIANASLAVLRGDGIEGTAVFQGEIYSSQFNYSISEDTYIRPGKDSSKVLFCNVNGGDVLIGNGSTRLFINRPVSSNSSTVEIQQENGLTLDPLSLVDINEKAGVRS

Solvent-accessible surface area (backbone atoms only — not comparable to full-atom values): 15159 Å² total; per-residue (Å²): 143,82,88,82,82,79,89,80,81,82,80,80,90,75,79,80,78,78,84,89,53,38,69,94,93,65,96,83,58,91,50,59,78,86,81,76,86,63,45,60,73,79,29,41,20,43,44,77,48,48,90,93,44,67,26,43,20,37,32,53,95,43,60,28,42,22,36,17,24,45,40,34,48,84,39,100,76,51,43,40,22,24,58,26,69,38,59,30,33,38,40,37,34,42,83,90,78,60,36,35,37,42,35,55,43,74,70,44,48,52,70,32,70,55,73,98,55,84,45,41,48,35,44,42,97,92,20,44,11,44,64,36,95,68,54,90,41,69,68,27,69,40,73,62,95,55,58,69,22,40,46,71,51,78,38,90,75,32,58,20,22,38,38,25,45,94,82,45,48,70,45,90,53,33,33,41,86,98,53,74,78,83,76,53,90,49,94,93,48,76,84,87,70,60,78,82,94,52,72,83,77,92,78,79,97,64,99,82,71,87,82,79,84,82,82,86,69,97,67,73,80,79,68,61,92,79,72,72,79,76,79,77,78,84,78,82,81,80,128